Protein AF-0000000065965077 (afdb_homodimer)

Sequence (372 aa):
MKIFFITSNPGKVREVANFLGTFGIEIVQLKHEYPEIQAEKLEDVVDFGISWLKGKVPEPFMIEDSGLFIESLKGFPGVYSSYVYRTIGLEGILKLMEGAEDRRAYFKSVIGFYIDGKAYKFSGVTWGRISNEKRGTHGFGYDPIFIPEGSEKTFAEMTIEEKNALSHRGKALKAFFEWLKVNLKYMKIFFITSNPGKVREVANFLGTFGIEIVQLKHEYPEIQAEKLEDVVDFGISWLKGKVPEPFMIEDSGLFIESLKGFPGVYSSYVYRTIGLEGILKLMEGAEDRRAYFKSVIGFYIDGKAYKFSGVTWGRISNEKRGTHGFGYDPIFIPEGSEKTFAEMTIEEKNALSHRGKALKAFFEWLKVNLKY

Foldseek 3Di:
DEEEEADPDVLLVVLLCVQCVVVVYHYHYDHDDDDFDDDQAQVVRQVVVCVGCVPPDDPFYKYKFKAKAWVVVPGPPPSCLVVCCVPCNLVNVLVVCVPPPRFKMKMKMKMWTDHPHDIDIFMFMFIFGFANDFQAQAGDRNQRGTDTPPGPHGNRNDDSVVCLVGHGSVRRSVVVVVCCCVPVVD/DEEEEADPDVLLVVLLCVQCVVVVYHYHYDHDDDDFDDDQAQVVRQVVVCVGCVPPDDPFYKYKFKAKAWVVVVGPPPSCLVVCCVPCNLVNVLVVCVPPPRFKMKMKMKMWTDDPHDIDIFMFMFIFGFANDFDAQAGDRNQRGTDTPPGPHGNRNDDSVVCLVGHGSVRRSVVVVVCCCVPVVD

InterPro domains:
  IPR002637 RdgB/HAM1 [PF01725] (3-179)
  IPR002637 RdgB/HAM1 [PTHR11067] (2-181)
  IPR002637 RdgB/HAM1 [TIGR00042] (2-180)
  IPR002637 RdgB/HAM1 [cd00515] (3-179)
  IPR020922 dITP/XTP pyrophosphatase [MF_01405] (1-182)
  IPR029001 Inosine triphosphate pyrophosphatase-like [G3DSA:3.90.950.10] (1-186)
  IPR029001 Inosine triphosphate pyrophosphatase-like [SSF52972] (1-181)

Solvent-accessible surface area (backbone atoms only — not comparable to full-atom values): 19503 Å² total; per-residue (Å²): 93,70,35,32,35,49,52,87,51,66,66,58,51,51,55,49,36,60,59,42,41,76,74,60,35,45,69,42,77,37,83,66,90,72,76,40,48,63,58,90,44,52,64,58,30,38,53,48,37,50,65,68,41,63,91,74,57,73,77,36,30,33,40,71,40,58,27,44,30,24,58,77,34,68,32,46,55,21,66,42,29,68,60,42,46,75,37,46,27,69,65,38,52,47,56,66,44,59,90,53,82,63,42,46,27,33,35,37,20,34,35,30,39,38,46,95,92,42,79,48,77,28,60,15,69,25,55,28,30,54,49,94,57,81,39,59,82,38,80,56,91,65,21,27,33,32,25,41,67,96,52,92,48,25,45,4,62,36,52,70,70,62,34,38,75,58,31,13,56,31,42,12,49,49,52,43,50,55,49,40,34,72,73,64,72,96,95,71,36,33,34,49,52,88,51,66,67,58,50,51,56,51,35,58,58,42,40,76,72,59,34,44,68,42,78,36,83,65,91,73,74,39,46,62,57,90,44,50,62,59,28,38,54,48,38,49,66,66,40,62,91,74,58,72,77,37,27,32,39,71,40,57,28,43,29,24,58,79,33,68,33,46,55,22,66,43,29,68,62,44,47,75,38,46,26,68,66,39,53,44,55,65,45,58,91,53,83,63,41,45,25,32,34,37,21,35,37,31,38,38,46,96,94,42,78,47,77,28,60,15,68,24,54,27,30,55,47,93,57,79,40,60,81,37,80,57,90,65,21,27,33,33,25,41,67,96,53,92,50,26,45,4,63,34,51,72,69,61,34,38,75,57,31,12,57,30,43,12,48,50,53,43,48,56,48,40,34,71,74,65,71,94

Structure (mmCIF, N/CA/C/O backbone):
data_AF-0000000065965077-model_v1
#
loop_
_entity.id
_entity.type
_entity.pdbx_description
1 polymer 'dITP/XTP pyrophosphatase'
#
loop_
_atom_site.group_PDB
_atom_site.id
_atom_site.type_symbol
_atom_site.label_atom_id
_atom_site.label_alt_id
_atom_site.label_comp_id
_atom_site.label_asym_id
_atom_site.label_entity_id
_atom_site.label_seq_id
_atom_site.pdbx_PDB_ins_code
_atom_site.Cartn_x
_atom_site.Cartn_y
_atom_site.Cartn_z
_atom_site.occupancy
_atom_site.B_iso_or_equiv
_atom_site.auth_seq_id
_atom_site.auth_comp_id
_atom_site.auth_asym_id
_atom_site.auth_atom_id
_atom_site.pdbx_PDB_model_num
ATOM 1 N N . MET A 1 1 ? -16.047 23.969 19.5 1 89.12 1 MET A N 1
ATOM 2 C CA . MET A 1 1 ? -16.5 22.844 18.688 1 89.12 1 MET A CA 1
ATOM 3 C C . MET A 1 1 ? -15.617 21.625 18.906 1 89.12 1 MET A C 1
ATOM 5 O O . MET A 1 1 ? -14.406 21.766 19.094 1 89.12 1 MET A O 1
ATOM 9 N N . LYS A 1 2 ? -16.266 20.453 18.938 1 94.56 2 LYS A N 1
ATOM 10 C CA . LYS A 1 2 ? -15.547 19.188 19.109 1 94.56 2 LYS A CA 1
ATOM 11 C C . LYS A 1 2 ? -15.547 18.375 17.828 1 94.56 2 LYS A C 1
ATOM 13 O O . LYS A 1 2 ? -16.594 18.203 17.188 1 94.56 2 LYS A O 1
ATOM 18 N N . ILE A 1 3 ? -14.414 17.891 17.469 1 96.88 3 ILE A N 1
ATOM 19 C CA . ILE A 1 3 ? -14.289 17.078 16.266 1 96.88 3 ILE A CA 1
ATOM 20 C C . ILE A 1 3 ? -13.57 15.766 16.609 1 96.88 3 ILE A C 1
ATOM 22 O O . ILE A 1 3 ? -12.523 15.781 17.266 1 96.88 3 ILE A O 1
ATOM 26 N N . PHE A 1 4 ? -14.133 14.664 16.234 1 98 4 PHE A N 1
ATOM 27 C CA . PHE A 1 4 ? -13.492 13.367 16.422 1 98 4 PHE A CA 1
ATOM 28 C C . PHE A 1 4 ? -12.484 13.109 15.305 1 98 4 PHE A C 1
ATOM 30 O O . PHE A 1 4 ? -12.828 13.148 14.125 1 98 4 PHE A O 1
ATOM 37 N N . PHE A 1 5 ? -11.25 12.922 15.664 1 98.19 5 PHE A N 1
ATOM 38 C CA . PHE A 1 5 ? -10.188 12.617 14.711 1 98.19 5 PHE A CA 1
ATOM 39 C C . PHE A 1 5 ? -9.859 11.125 14.727 1 98.19 5 PHE A C 1
ATOM 41 O O . PHE A 1 5 ? -9.273 10.625 15.688 1 98.19 5 PHE A O 1
ATOM 48 N N . ILE A 1 6 ? -10.227 10.438 13.656 1 98.12 6 ILE A N 1
ATOM 49 C CA . ILE A 1 6 ? -10.031 8.992 13.562 1 98.12 6 ILE A CA 1
ATOM 50 C C . ILE A 1 6 ? -8.633 8.695 13.031 1 98.12 6 ILE A C 1
ATOM 52 O O . ILE A 1 6 ? -8.43 8.609 11.812 1 98.12 6 ILE A O 1
ATOM 56 N N . THR A 1 7 ? -7.703 8.531 13.938 1 96.06 7 THR A N 1
ATOM 57 C CA . THR A 1 7 ? -6.316 8.219 13.609 1 96.06 7 THR A CA 1
ATOM 58 C C . THR A 1 7 ? -5.633 7.5 14.766 1 96.06 7 THR A C 1
ATOM 60 O O . THR A 1 7 ? -6.012 7.684 15.93 1 96.06 7 THR A O 1
ATOM 63 N N . SER A 1 8 ? -4.699 6.656 14.445 1 93.25 8 SER A N 1
ATOM 64 C CA . SER A 1 8 ? -3.898 6.012 15.477 1 93.25 8 SER A CA 1
ATOM 65 C C . SER A 1 8 ? -2.521 6.66 15.594 1 93.25 8 SER A C 1
ATOM 67 O O . SER A 1 8 ? -1.702 6.242 16.422 1 93.25 8 SER A O 1
ATOM 69 N N . ASN A 1 9 ? -2.242 7.688 14.812 1 93.19 9 ASN A N 1
ATOM 70 C CA . ASN A 1 9 ? -0.935 8.336 14.773 1 93.19 9 ASN A CA 1
ATOM 71 C C . ASN A 1 9 ? -0.858 9.508 15.75 1 93.19 9 ASN A C 1
ATOM 73 O O . ASN A 1 9 ? -1.467 10.555 15.516 1 93.19 9 ASN A O 1
ATOM 77 N N . PRO A 1 10 ? -0.04 9.344 16.766 1 93.81 10 PRO A N 1
ATOM 78 C CA . PRO A 1 10 ? 0.008 10.406 17.766 1 93.81 10 PRO A CA 1
ATOM 79 C C . PRO A 1 10 ? 0.622 11.695 17.234 1 93.81 10 PRO A C 1
ATOM 81 O O . PRO A 1 10 ? 0.296 12.789 17.703 1 93.81 10 PRO A O 1
ATOM 84 N N . GLY A 1 11 ? 1.54 11.57 16.281 1 93.81 11 GLY A N 1
ATOM 85 C CA . GLY A 1 11 ? 2.121 12.75 15.664 1 93.81 11 GLY A CA 1
ATOM 86 C C . GLY A 1 11 ? 1.101 13.609 14.93 1 93.81 11 GLY A C 1
ATOM 87 O O . GLY A 1 11 ? 1.085 14.828 15.086 1 93.81 11 GLY A O 1
ATOM 88 N N . LYS A 1 12 ? 0.208 12.922 14.219 1 96 12 LYS A N 1
ATOM 89 C CA . LYS A 1 12 ? -0.861 13.641 13.531 1 96 12 LYS A CA 1
ATOM 90 C C . LYS A 1 12 ? -1.773 14.359 14.523 1 96 12 LYS A C 1
ATOM 92 O O . LYS A 1 12 ? -2.166 15.5 14.297 1 96 12 LYS A O 1
ATOM 97 N N . VAL A 1 13 ? -2.104 13.711 15.578 1 95.94 13 VAL A N 1
ATOM 98 C CA . VAL A 1 13 ? -2.99 14.281 16.594 1 95.94 13 VAL A CA 1
ATOM 99 C C . VAL A 1 13 ? -2.367 15.547 17.156 1 95.94 13 VAL A C 1
ATOM 101 O O . VAL A 1 13 ? -3.033 16.578 17.281 1 95.94 13 VAL A O 1
ATOM 104 N N . ARG A 1 14 ? -1.111 15.469 17.484 1 95.38 14 ARG A N 1
ATOM 105 C CA . ARG A 1 14 ? -0.404 16.594 18.078 1 95.38 14 ARG A CA 1
ATOM 106 C C . ARG A 1 14 ? -0.398 17.797 17.141 1 95.38 14 ARG A C 1
ATOM 108 O O . ARG A 1 14 ? -0.692 18.922 17.547 1 95.38 14 ARG A O 1
ATOM 115 N N . GLU A 1 15 ? -0.076 17.531 15.906 1 95.62 15 GLU A N 1
ATOM 116 C CA . GLU A 1 15 ? -0.023 18.609 14.93 1 95.62 15 GLU A CA 1
ATOM 117 C C . GLU A 1 15 ? -1.397 19.25 14.734 1 95.62 15 GLU A C 1
ATOM 119 O O . GLU A 1 15 ? -1.522 20.469 14.711 1 95.62 15 GLU A O 1
ATOM 124 N N . VAL A 1 16 ? -2.414 18.453 14.594 1 96.44 16 VAL A N 1
ATOM 125 C CA . VAL A 1 16 ? -3.768 18.922 14.32 1 96.44 16 VAL A CA 1
ATOM 126 C C . VAL A 1 16 ? -4.312 19.672 15.531 1 96.44 16 VAL A C 1
ATOM 128 O O . VAL A 1 16 ? -4.855 20.766 15.406 1 96.44 16 VAL A O 1
ATOM 131 N N . ALA A 1 17 ? -4.164 19.078 16.719 1 96 17 ALA A N 1
ATOM 132 C CA . ALA A 1 17 ? -4.633 19.703 17.953 1 96 17 ALA A CA 1
ATOM 133 C C . ALA A 1 17 ? -3.928 21.031 18.203 1 96 17 ALA A C 1
ATOM 135 O O . ALA A 1 17 ? -4.547 21.984 18.656 1 96 17 ALA A O 1
ATOM 136 N N . ASN A 1 18 ? -2.625 21.047 17.938 1 94.69 18 ASN A N 1
ATOM 137 C CA . ASN A 1 18 ? -1.861 22.281 18.109 1 94.69 18 ASN A CA 1
ATOM 138 C C . ASN A 1 18 ? -2.387 23.391 17.203 1 94.69 18 ASN A C 1
ATOM 140 O O . ASN A 1 18 ? -2.52 24.531 17.625 1 94.69 18 ASN A O 1
ATOM 144 N N . PHE A 1 19 ? -2.658 23.078 16.016 1 94.81 19 PHE A N 1
ATOM 145 C CA . PHE A 1 19 ? -3.107 24.078 15.047 1 94.81 19 PHE A CA 1
ATOM 146 C C . PHE A 1 19 ? -4.535 24.516 15.352 1 94.81 19 PHE A C 1
ATOM 148 O O . PHE A 1 19 ? -4.793 25.703 15.547 1 94.81 19 PHE A O 1
ATOM 155 N N . LEU A 1 20 ? -5.461 23.594 15.477 1 94.38 20 LEU A N 1
ATOM 156 C CA . LEU A 1 20 ? -6.875 23.938 15.602 1 94.38 20 LEU A CA 1
ATOM 157 C C . LEU A 1 20 ? -7.195 24.422 17.016 1 94.38 20 LEU A C 1
ATOM 159 O O . LEU A 1 20 ? -8.156 25.172 17.219 1 94.38 20 LEU A O 1
ATOM 163 N N . GLY A 1 21 ? -6.402 23.906 17.953 1 92.38 21 GLY A N 1
ATOM 164 C CA . GLY A 1 21 ? -6.574 24.375 19.328 1 92.38 21 GLY A CA 1
ATOM 165 C C . GLY A 1 21 ? -6.43 25.875 19.469 1 92.38 21 GLY A C 1
ATOM 166 O O . GLY A 1 21 ? -7.07 26.484 20.328 1 92.38 21 GLY A O 1
ATOM 167 N N . THR A 1 22 ? -5.625 26.438 18.641 1 90.31 22 THR A N 1
ATOM 168 C CA . THR A 1 22 ? -5.398 27.891 18.672 1 90.31 22 THR A CA 1
ATOM 169 C C . THR A 1 22 ? -6.672 28.641 18.297 1 90.31 22 THR A C 1
ATOM 171 O O . THR A 1 22 ? -6.805 29.828 18.594 1 90.31 22 THR A O 1
ATOM 174 N N . PHE A 1 23 ? -7.594 27.938 17.766 1 90.5 23 PHE A N 1
ATOM 175 C CA . PHE A 1 23 ? -8.828 28.594 17.328 1 90.5 23 PHE A CA 1
ATOM 176 C C . PHE A 1 23 ? -10.008 28.125 18.156 1 90.5 23 PHE A C 1
ATOM 178 O O . PHE A 1 23 ? -11.164 28.328 17.781 1 90.5 23 PHE A O 1
ATOM 185 N N . GLY A 1 24 ? -9.703 27.391 19.172 1 90.56 24 GLY A N 1
ATOM 186 C CA . GLY A 1 24 ? -10.734 26.984 20.125 1 90.56 24 GLY A CA 1
ATOM 187 C C . GLY A 1 24 ? -11.461 25.719 19.719 1 90.56 24 GLY A C 1
ATOM 188 O O . GLY A 1 24 ? -12.531 25.422 20.234 1 90.56 24 GLY A O 1
ATOM 189 N N . ILE A 1 25 ? -10.953 25 18.781 1 94.12 25 ILE A N 1
ATOM 190 C CA . ILE A 1 25 ? -11.555 23.75 18.344 1 94.12 25 ILE A CA 1
ATOM 191 C C . ILE A 1 25 ? -10.914 22.578 19.094 1 94.12 25 ILE A C 1
ATOM 193 O O . ILE A 1 25 ? -9.688 22.453 19.125 1 94.12 25 ILE A O 1
ATOM 197 N N . GLU A 1 26 ? -11.672 21.781 19.703 1 95.62 26 GLU A N 1
ATOM 198 C CA . GLU A 1 26 ? -11.195 20.609 20.453 1 95.62 26 GLU A CA 1
ATOM 199 C C . GLU A 1 26 ? -11.117 19.375 19.547 1 95.62 26 GLU A C 1
ATOM 201 O O . GLU A 1 26 ? -12.102 19 18.922 1 95.62 26 GLU A O 1
ATOM 206 N N . ILE A 1 27 ? -10.016 18.766 19.547 1 96.44 27 ILE A N 1
ATOM 207 C CA . ILE A 1 27 ? -9.805 17.547 18.766 1 96.44 27 ILE A CA 1
ATOM 208 C C . ILE A 1 27 ? -9.781 16.328 19.703 1 96.44 27 ILE A C 1
ATOM 210 O O . ILE A 1 27 ? -8.961 16.281 20.625 1 96.44 27 ILE A O 1
ATOM 214 N N . VAL A 1 28 ? -10.625 15.352 19.516 1 96.44 28 VAL A N 1
ATOM 215 C CA . VAL A 1 28 ? -10.688 14.125 20.297 1 96.44 28 VAL A CA 1
ATOM 216 C C . VAL A 1 28 ? -10.227 12.945 19.438 1 96.44 28 VAL A C 1
ATOM 218 O O . VAL A 1 28 ? -10.898 12.586 18.469 1 96.44 28 VAL A O 1
ATOM 221 N N . GLN A 1 29 ? -9.141 12.375 19.797 1 96.5 29 GLN A N 1
ATOM 222 C CA . GLN A 1 29 ? -8.664 11.203 19.078 1 96.5 29 GLN A CA 1
ATOM 223 C C . GLN A 1 29 ? -9.562 10 19.328 1 96.5 29 GLN A C 1
ATOM 225 O O . GLN A 1 29 ? -9.836 9.648 20.484 1 96.5 29 GLN A O 1
ATOM 230 N N . LEU A 1 30 ? -10.07 9.43 18.359 1 95.38 30 LEU A N 1
ATOM 231 C CA . LEU A 1 30 ? -10.844 8.195 18.438 1 95.38 30 LEU A CA 1
ATOM 232 C C . LEU A 1 30 ? -10.125 7.055 17.719 1 95.38 30 LEU A C 1
ATOM 234 O O . LEU A 1 30 ? -9.898 7.129 16.5 1 95.38 30 LEU A O 1
ATOM 238 N N . LYS A 1 31 ? -9.82 6.062 18.391 1 91.5 31 LYS A N 1
ATOM 239 C CA . LYS A 1 31 ? -9.188 4.883 17.812 1 91.5 31 LYS A CA 1
ATOM 240 C C . LYS A 1 31 ? -10.234 3.906 17.281 1 91.5 31 LYS A C 1
ATOM 242 O O . LYS A 1 31 ? -10.914 3.234 18.062 1 91.5 31 LYS A O 1
ATOM 247 N N . HIS A 1 32 ? -10.492 3.963 16.141 1 93.62 32 HIS A N 1
ATOM 248 C CA . HIS A 1 32 ? -11.414 3.098 15.414 1 93.62 32 HIS A CA 1
ATOM 249 C C . HIS A 1 32 ? -10.805 2.602 14.109 1 93.62 32 HIS A C 1
ATOM 251 O O . HIS A 1 32 ? -10.484 3.4 13.227 1 93.62 32 HIS A O 1
ATOM 257 N N . GLU A 1 33 ? -10.703 1.305 14.031 1 93.12 33 GLU A N 1
ATOM 258 C CA . GLU A 1 33 ? -10.086 0.742 12.836 1 93.12 33 GLU A CA 1
ATOM 259 C C . GLU A 1 33 ? -11.07 0.727 11.664 1 93.12 33 GLU A C 1
ATOM 261 O O . GLU A 1 33 ? -12.266 0.508 11.852 1 93.12 33 GLU A O 1
ATOM 266 N N . TYR A 1 34 ? -10.586 1.029 10.547 1 96.06 34 TYR A N 1
ATOM 267 C CA . TYR A 1 34 ? -11.328 0.922 9.297 1 96.06 34 TYR A CA 1
ATOM 268 C C . TYR A 1 34 ? -10.406 0.576 8.133 1 96.06 34 TYR A C 1
ATOM 270 O O . TYR A 1 34 ? -9.211 0.881 8.172 1 96.06 34 TYR A O 1
ATOM 278 N N . PRO A 1 35 ? -10.93 -0.144 7.133 1 96.56 35 PRO A N 1
ATOM 279 C CA . PRO A 1 35 ? -10.062 -0.509 6.012 1 96.56 35 PRO A CA 1
ATOM 280 C C . PRO A 1 35 ? -9.656 0.694 5.164 1 96.56 35 PRO A C 1
ATOM 282 O O . PRO A 1 35 ? -10.492 1.551 4.859 1 96.56 35 PRO A O 1
ATOM 285 N N . GLU A 1 36 ? -8.391 0.818 4.93 1 97.75 36 GLU A N 1
ATOM 286 C CA . GLU A 1 36 ? -7.895 1.716 3.889 1 97.75 36 GLU A CA 1
ATOM 287 C C . GLU A 1 36 ? -7.641 0.964 2.584 1 97.75 36 GLU A C 1
ATOM 289 O O . GLU A 1 36 ? -7.148 -0.165 2.598 1 97.75 36 GLU A O 1
ATOM 294 N N . ILE A 1 37 ? -7.977 1.543 1.478 1 98.31 37 ILE A N 1
ATOM 295 C CA . ILE A 1 37 ? -7.844 0.829 0.213 1 98.31 37 ILE A CA 1
ATOM 296 C C . ILE A 1 37 ? -6.473 1.118 -0.399 1 98.31 37 ILE A C 1
ATOM 298 O O . ILE A 1 37 ? -5.848 2.133 -0.084 1 98.31 37 ILE A O 1
ATOM 302 N N . GLN A 1 38 ? -5.984 0.195 -1.182 1 97.69 38 GLN A N 1
ATOM 303 C CA . GLN A 1 38 ? -4.875 0.483 -2.082 1 97.69 38 GLN A CA 1
ATOM 304 C C . GLN A 1 38 ? -5.305 1.421 -3.207 1 97.69 38 GLN A C 1
ATOM 306 O O . GLN A 1 38 ? -6.371 1.242 -3.797 1 97.69 38 GLN A O 1
ATOM 311 N N . ALA A 1 39 ? -4.559 2.445 -3.393 1 97.31 39 ALA A N 1
ATOM 312 C CA . ALA A 1 39 ? -4.926 3.463 -4.375 1 97.31 39 ALA A CA 1
ATOM 313 C C . ALA A 1 39 ? -3.697 4.223 -4.859 1 97.31 39 ALA A C 1
ATOM 315 O O . ALA A 1 39 ? -2.611 4.09 -4.293 1 97.31 39 ALA A O 1
ATOM 316 N N . GLU A 1 40 ? -3.891 4.934 -5.957 1 95.5 40 GLU A N 1
ATOM 317 C CA . GLU A 1 40 ? -2.83 5.793 -6.477 1 95.5 40 GLU A CA 1
ATOM 318 C C . GLU A 1 40 ? -2.9 7.188 -5.859 1 95.5 40 GLU A C 1
ATOM 320 O O . GLU A 1 40 ? -1.887 7.883 -5.77 1 95.5 40 GLU A O 1
ATOM 325 N N . LYS A 1 41 ? -4.125 7.527 -5.41 1 97.81 41 LYS A N 1
ATOM 326 C CA . LYS A 1 41 ? -4.359 8.867 -4.891 1 97.81 41 LYS A CA 1
ATOM 327 C C . LYS A 1 41 ? -4.836 8.82 -3.441 1 97.81 41 LYS A C 1
ATOM 329 O O . LYS A 1 41 ? -5.668 7.98 -3.084 1 97.81 41 LYS A O 1
ATOM 334 N N . LEU A 1 42 ? -4.312 9.75 -2.641 1 98.75 42 LEU A N 1
ATOM 335 C CA . LEU A 1 42 ? -4.719 9.875 -1.245 1 98.75 42 LEU A CA 1
ATOM 336 C C . LEU A 1 42 ? -6.211 10.18 -1.137 1 98.75 42 LEU A C 1
ATOM 338 O O . LEU A 1 42 ? -6.879 9.695 -0.218 1 98.75 42 LEU A O 1
ATOM 342 N N . GLU A 1 43 ? -6.707 10.961 -2.113 1 98.75 43 GLU A N 1
ATOM 343 C CA . GLU A 1 43 ? -8.117 11.344 -2.115 1 98.75 43 GLU A CA 1
ATOM 344 C C . GLU A 1 43 ? -9.023 10.117 -2.143 1 98.75 43 GLU A C 1
ATOM 346 O O . GLU A 1 43 ? -10.055 10.078 -1.47 1 98.75 43 GLU A O 1
ATOM 351 N N . ASP A 1 44 ? -8.641 9.109 -2.939 1 98.5 44 ASP A N 1
ATOM 352 C CA . ASP A 1 44 ? -9.438 7.895 -3.047 1 98.5 44 ASP A CA 1
ATOM 353 C C . ASP A 1 44 ? -9.492 7.148 -1.715 1 98.5 44 ASP A C 1
ATOM 355 O O . ASP A 1 44 ? -10.523 6.59 -1.348 1 98.5 44 ASP A O 1
ATOM 359 N N . VAL A 1 45 ? -8.383 7.129 -1 1 98.56 45 VAL A N 1
ATOM 360 C CA . VAL A 1 45 ? -8.305 6.473 0.302 1 98.56 45 VAL A CA 1
ATOM 361 C C . VAL A 1 45 ? -9.227 7.184 1.293 1 98.56 45 VAL A C 1
ATOM 363 O O . VAL A 1 45 ? -9.992 6.535 2.012 1 98.56 45 VAL A O 1
ATOM 366 N N . VAL A 1 46 ? -9.172 8.5 1.299 1 98.75 46 VAL A N 1
ATOM 367 C CA . VAL A 1 46 ? -9.969 9.305 2.217 1 98.75 46 VAL A CA 1
ATOM 368 C C . VAL A 1 46 ? -11.453 9.141 1.897 1 98.75 46 VAL A C 1
ATOM 370 O O . VAL A 1 46 ? -12.273 8.953 2.801 1 98.75 46 VAL A O 1
ATOM 373 N N . ASP A 1 47 ? -11.812 9.18 0.547 1 98.62 47 ASP A N 1
ATOM 374 C CA . ASP A 1 47 ? -13.203 9 0.137 1 98.62 47 ASP A CA 1
ATOM 375 C C . ASP A 1 47 ? -13.75 7.66 0.625 1 98.62 47 ASP A C 1
ATOM 377 O O . ASP A 1 47 ? -14.859 7.594 1.159 1 98.62 47 ASP A O 1
ATOM 381 N N . PHE A 1 48 ? -12.953 6.672 0.48 1 98.62 48 PHE A N 1
ATOM 382 C CA . PHE A 1 48 ? -13.375 5.344 0.914 1 98.62 48 PHE A CA 1
ATOM 383 C C . PHE A 1 48 ? -13.516 5.289 2.432 1 98.62 48 PHE A C 1
ATOM 385 O O . PHE A 1 48 ? -14.477 4.73 2.951 1 98.62 48 PHE A O 1
ATOM 392 N N . GLY A 1 49 ? -12.539 5.859 3.135 1 98.5 49 GLY A N 1
ATOM 393 C CA . GLY A 1 49 ? -12.594 5.891 4.586 1 98.5 49 GLY A CA 1
ATOM 394 C C . GLY A 1 49 ? -13.836 6.574 5.121 1 98.5 49 GLY A C 1
ATOM 395 O O . GLY A 1 49 ? -14.5 6.051 6.023 1 98.5 49 GLY A O 1
ATOM 396 N N . ILE A 1 50 ? -14.18 7.727 4.531 1 98.69 50 ILE A N 1
ATOM 397 C CA . ILE A 1 50 ? -15.375 8.445 4.953 1 98.69 50 ILE A CA 1
ATOM 398 C C . ILE A 1 50 ? -16.609 7.594 4.688 1 98.69 50 ILE A C 1
ATOM 400 O O . ILE A 1 50 ? -17.484 7.461 5.551 1 98.69 50 ILE A O 1
ATOM 404 N N . SER A 1 51 ? -16.672 6.996 3.516 1 98.31 51 SER A N 1
ATOM 405 C CA . SER A 1 51 ? -17.797 6.16 3.145 1 98.31 51 SER A CA 1
ATOM 406 C C . SER A 1 51 ? -17.953 4.977 4.094 1 98.31 51 SER A C 1
ATOM 408 O O . SER A 1 51 ? -19.062 4.551 4.395 1 98.31 51 SER A O 1
ATOM 410 N N . TRP A 1 52 ? -16.859 4.438 4.598 1 98 52 TRP A N 1
ATOM 411 C CA . TRP A 1 52 ? -16.859 3.285 5.492 1 98 52 TRP A CA 1
ATOM 412 C C . TRP A 1 52 ? -17.297 3.688 6.898 1 98 52 TRP A C 1
ATOM 414 O O . TRP A 1 52 ? -18.016 2.945 7.57 1 98 52 TRP A O 1
ATOM 424 N N . LEU A 1 53 ? -16.906 4.879 7.281 1 98.38 53 LEU A N 1
ATOM 425 C CA . LEU A 1 53 ? -17.016 5.281 8.68 1 98.38 53 LEU A CA 1
ATOM 426 C C . LEU A 1 53 ? -18.359 5.953 8.938 1 98.38 53 LEU A C 1
ATOM 428 O O . LEU A 1 53 ? -18.812 6.02 10.086 1 98.38 53 LEU A O 1
ATOM 432 N N . LYS A 1 54 ? -18.953 6.555 7.887 1 98.12 54 LYS A N 1
ATOM 433 C CA . LYS A 1 54 ? -20.203 7.266 8.078 1 98.12 54 LYS A CA 1
ATOM 434 C C . LYS A 1 54 ? -21.266 6.348 8.688 1 98.12 54 LYS A C 1
ATOM 436 O O . LYS A 1 54 ? -21.438 5.211 8.242 1 98.12 54 LYS A O 1
ATOM 441 N N . GLY A 1 55 ? -21.875 6.809 9.781 1 97.5 55 GLY A N 1
ATOM 442 C CA . GLY A 1 55 ? -22.906 6.039 10.461 1 97.5 55 GLY A CA 1
ATOM 443 C C . GLY A 1 55 ? -22.359 5.062 11.477 1 97.5 55 GLY A C 1
ATOM 444 O O . GLY A 1 55 ? -23.109 4.414 12.203 1 97.5 55 GLY A O 1
ATOM 445 N N . LYS A 1 56 ? -21 4.98 11.633 1 97.25 56 LYS A N 1
ATOM 446 C CA . LYS A 1 56 ? -20.375 4.004 12.523 1 97.25 56 LYS A CA 1
ATOM 447 C C . LYS A 1 56 ? -19.656 4.691 13.68 1 97.25 56 LYS A C 1
ATOM 449 O O . LYS A 1 56 ? -19.328 4.055 14.68 1 97.25 56 LYS A O 1
ATOM 454 N N . VAL A 1 57 ? -19.312 5.961 13.445 1 97.69 57 VAL A N 1
ATOM 455 C CA . VAL A 1 57 ? -18.641 6.738 14.477 1 97.69 57 VAL A CA 1
ATOM 456 C C . VAL A 1 57 ? -19.391 8.039 14.727 1 97.69 57 VAL A C 1
ATOM 458 O O . VAL A 1 57 ? -20.188 8.469 13.891 1 97.69 57 VAL A O 1
ATOM 461 N N . PRO A 1 58 ? -19.172 8.688 15.867 1 97.25 58 PRO A N 1
ATOM 462 C CA . PRO A 1 58 ? -19.859 9.945 16.141 1 97.25 58 PRO A CA 1
ATOM 463 C C . PRO A 1 58 ? -19.438 11.07 15.211 1 97.25 58 PRO A C 1
ATOM 465 O O . PRO A 1 58 ? -18.297 11.086 14.734 1 97.25 58 PRO A O 1
ATOM 468 N N . GLU A 1 59 ? -20.359 11.945 14.961 1 96.88 59 GLU A N 1
ATOM 469 C CA . GLU A 1 59 ? -20.094 13.141 14.164 1 96.88 59 GLU A CA 1
ATOM 470 C C . GLU A 1 59 ? -19.953 14.375 15.047 1 96.88 59 GLU A C 1
ATOM 472 O O . GLU A 1 59 ? -20.484 14.414 16.156 1 96.88 59 GLU A O 1
ATOM 477 N N . PRO A 1 60 ? -19.328 15.445 14.5 1 97.62 60 PRO A N 1
ATOM 478 C CA . PRO A 1 60 ? -18.531 15.438 13.281 1 97.62 60 PRO A CA 1
ATOM 479 C C . PRO A 1 60 ? -17.203 14.703 13.453 1 97.62 60 PRO A C 1
ATOM 481 O O . PRO A 1 60 ? -16.625 14.703 14.539 1 97.62 60 PRO A O 1
ATOM 484 N N . PHE A 1 61 ? -16.734 14.039 12.414 1 98.5 61 PHE A N 1
ATOM 485 C CA . PHE A 1 61 ? -15.43 13.383 12.492 1 98.5 61 PHE A CA 1
ATOM 486 C C . PHE A 1 61 ? -14.562 13.758 11.297 1 98.5 61 PHE A C 1
ATOM 488 O O . PHE A 1 61 ? -15.07 14.234 10.273 1 98.5 61 PHE A O 1
ATOM 495 N N . MET A 1 62 ? -13.297 13.609 11.461 1 98.56 62 MET A N 1
ATOM 496 C CA . MET A 1 62 ? -12.359 13.797 10.359 1 98.56 62 MET A CA 1
ATOM 497 C C . MET A 1 62 ? -11.352 12.648 10.289 1 98.56 62 MET A C 1
ATOM 499 O O . MET A 1 62 ? -11.086 11.992 11.297 1 98.56 62 MET A O 1
ATOM 503 N N . ILE A 1 63 ? -10.852 12.375 9.148 1 98.62 63 ILE A N 1
ATOM 504 C CA . ILE A 1 63 ? -9.719 11.492 8.891 1 98.62 63 ILE A CA 1
ATOM 505 C C . ILE A 1 63 ? -8.68 12.219 8.047 1 98.62 63 ILE A C 1
ATOM 507 O O . ILE A 1 63 ? -8.953 13.289 7.504 1 98.62 63 ILE A O 1
ATOM 511 N N . GLU A 1 64 ? -7.555 11.734 8.047 1 98.25 64 GL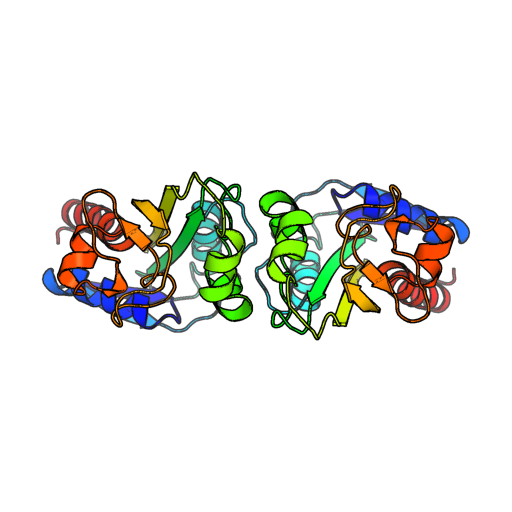U A N 1
ATOM 512 C CA . GLU A 1 64 ? -6.484 12.344 7.27 1 98.25 64 GLU A CA 1
ATOM 513 C C . GLU A 1 64 ? -5.504 11.297 6.746 1 98.25 64 GLU A C 1
ATOM 515 O O . GLU A 1 64 ? -5.09 10.406 7.488 1 98.25 64 GLU A O 1
ATOM 520 N N . ASP A 1 65 ? -5.281 11.344 5.496 1 97.88 65 ASP A N 1
ATOM 521 C CA . ASP A 1 65 ? -4.242 10.523 4.883 1 97.88 65 ASP A CA 1
ATOM 522 C C . ASP A 1 65 ? -3.152 11.398 4.262 1 97.88 65 ASP A C 1
ATOM 524 O O . ASP A 1 65 ? -3.436 12.484 3.75 1 97.88 65 ASP A O 1
ATOM 528 N N . SER A 1 66 ? -1.975 10.984 4.445 1 98.31 66 SER A N 1
ATOM 529 C CA . SER A 1 66 ? -0.84 11.734 3.92 1 98.31 66 SER A CA 1
ATOM 530 C C . SER A 1 66 ? 0.204 10.805 3.311 1 98.31 66 SER A C 1
ATOM 532 O O . SER A 1 66 ? 0.182 9.594 3.555 1 98.31 66 SER A O 1
ATOM 534 N N . GLY A 1 67 ? 1.031 11.391 2.447 1 98.5 67 GLY A N 1
ATOM 535 C CA . GLY A 1 67 ? 2.088 10.617 1.813 1 98.5 67 GLY A CA 1
ATOM 536 C C . GLY A 1 67 ? 3.264 11.461 1.368 1 98.5 67 GLY A C 1
ATOM 537 O O . GLY A 1 67 ? 3.137 12.68 1.223 1 98.5 67 GLY A O 1
ATOM 538 N N . LEU A 1 68 ? 4.41 10.844 1.284 1 98.88 68 LEU A N 1
ATOM 539 C CA . LEU A 1 68 ? 5.602 11.398 0.646 1 98.88 68 LEU A CA 1
ATOM 540 C C . LEU A 1 68 ? 5.727 10.906 -0.79 1 98.88 68 LEU A C 1
ATOM 542 O O . LEU A 1 68 ? 5.574 9.711 -1.053 1 98.88 68 LEU A O 1
ATOM 546 N N . PHE A 1 69 ? 5.941 11.773 -1.721 1 98.94 69 PHE A N 1
ATOM 547 C CA . PHE A 1 69 ? 6.059 11.453 -3.137 1 98.94 69 PHE A CA 1
ATOM 548 C C . PHE A 1 69 ? 7.379 11.969 -3.701 1 98.94 69 PHE A C 1
ATOM 550 O O . PHE A 1 69 ? 7.621 13.172 -3.719 1 98.94 69 PHE A O 1
ATOM 557 N N . ILE A 1 70 ? 8.219 11.086 -4.133 1 98.94 70 ILE A N 1
ATOM 558 C CA . ILE A 1 70 ? 9.531 11.438 -4.641 1 98.94 70 ILE A CA 1
ATOM 559 C C . ILE A 1 70 ? 9.555 11.305 -6.164 1 98.94 70 ILE A C 1
ATOM 561 O O . ILE A 1 70 ? 9.273 10.234 -6.699 1 98.94 70 ILE A O 1
ATOM 565 N N . GLU A 1 71 ? 9.891 12.328 -6.863 1 98.62 71 GLU A N 1
ATOM 566 C CA . GLU A 1 71 ? 9.773 12.391 -8.312 1 98.62 71 GLU A CA 1
ATOM 567 C C . GLU A 1 71 ? 10.648 11.336 -8.992 1 98.62 71 GLU A C 1
ATOM 569 O O . GLU A 1 71 ? 10.18 10.594 -9.852 1 98.62 71 GLU A O 1
ATOM 574 N N . SER A 1 72 ? 11.906 11.203 -8.625 1 98.44 72 SER A N 1
ATOM 575 C CA . SER A 1 72 ? 12.859 10.312 -9.289 1 98.44 72 SER A CA 1
ATOM 576 C C . SER A 1 72 ? 12.547 8.852 -9 1 98.44 72 SER A C 1
ATOM 578 O O . SER A 1 72 ? 13.117 7.953 -9.625 1 98.44 72 SER A O 1
ATOM 580 N N . LEU A 1 73 ? 11.656 8.625 -8.094 1 98.62 73 LEU A N 1
ATOM 581 C CA . LEU A 1 73 ? 11.219 7.27 -7.773 1 98.62 73 LEU A CA 1
ATOM 582 C C . LEU A 1 73 ? 9.789 7.031 -8.25 1 98.62 73 LEU A C 1
ATOM 584 O O . LEU A 1 73 ? 9.062 6.223 -7.676 1 98.62 73 LEU A O 1
ATOM 588 N N . LYS A 1 74 ? 9.32 7.855 -9.109 1 98.25 74 LYS A N 1
ATOM 589 C CA . LYS A 1 74 ? 8.023 7.738 -9.766 1 98.25 74 LYS A CA 1
ATOM 590 C C . LYS A 1 74 ? 6.887 7.844 -8.75 1 98.25 74 LYS A C 1
ATOM 592 O O . LYS A 1 74 ? 5.883 7.137 -8.867 1 98.25 74 LYS A O 1
ATOM 597 N N . GLY A 1 75 ? 7.086 8.609 -7.684 1 98.69 75 GLY A N 1
ATOM 598 C CA . GLY A 1 75 ? 6.043 8.867 -6.703 1 98.69 75 GLY A CA 1
ATOM 599 C C . GLY A 1 75 ? 6.164 8 -5.465 1 98.69 75 GLY A C 1
ATOM 600 O O . GLY A 1 75 ? 5.434 8.203 -4.488 1 98.69 75 GLY A O 1
ATOM 601 N N . PHE A 1 76 ? 7.062 7.023 -5.414 1 98.81 76 PHE A N 1
ATOM 602 C CA . PHE A 1 76 ? 7.32 6.199 -4.242 1 98.81 76 PHE A CA 1
ATOM 603 C C . PHE A 1 76 ? 7.879 7.039 -3.1 1 98.81 76 PHE A C 1
ATOM 605 O O . PHE A 1 76 ? 8.758 7.875 -3.309 1 98.81 76 PHE A O 1
ATOM 612 N N . PRO A 1 77 ? 7.285 6.785 -1.907 1 98.81 77 PRO A N 1
ATOM 613 C CA . PRO A 1 77 ? 6.441 5.703 -1.399 1 98.81 77 PRO A CA 1
ATOM 614 C C . PRO A 1 77 ? 4.953 5.984 -1.579 1 98.81 77 PRO A C 1
ATOM 616 O O . PRO A 1 77 ? 4.133 5.066 -1.493 1 98.81 77 PRO A O 1
ATOM 619 N N . GLY A 1 78 ? 4.543 7.281 -1.761 1 98.5 78 GLY A N 1
ATOM 620 C CA . GLY A 1 78 ? 3.186 7.652 -2.125 1 98.5 78 GLY A CA 1
ATOM 621 C C . GLY A 1 78 ? 2.166 7.316 -1.055 1 98.5 78 GLY A C 1
ATOM 622 O O . GLY A 1 78 ? 2.361 7.637 0.119 1 98.5 78 GLY A O 1
ATOM 623 N N . VAL A 1 79 ? 1.099 6.664 -1.413 1 98.38 79 VAL A N 1
ATOM 624 C CA . VAL A 1 79 ? -0.028 6.328 -0.548 1 98.38 79 VAL A CA 1
ATOM 625 C C . VAL A 1 79 ? 0.414 5.316 0.507 1 98.38 79 VAL A C 1
ATOM 627 O O . VAL A 1 79 ? -0.225 5.184 1.554 1 98.38 79 VAL A O 1
ATOM 630 N N . TYR A 1 80 ? 1.557 4.684 0.339 1 98.31 80 TYR A N 1
ATOM 631 C CA . TYR A 1 80 ? 2.01 3.619 1.225 1 98.31 80 TYR A CA 1
ATOM 632 C C . TYR A 1 80 ? 3.172 4.086 2.092 1 98.31 80 TYR A C 1
ATOM 634 O O . TYR A 1 80 ? 4.008 3.283 2.514 1 98.31 80 TYR A O 1
ATOM 642 N N . SER A 1 81 ? 3.225 5.344 2.322 1 98.5 81 SER A N 1
ATOM 643 C CA . SER A 1 81 ? 4.316 5.961 3.068 1 98.5 81 SER A CA 1
ATOM 644 C C . SER A 1 81 ? 4.449 5.348 4.457 1 98.5 81 SER A C 1
ATOM 646 O O . SER A 1 81 ? 5.562 5.121 4.938 1 98.5 81 SER A O 1
ATOM 648 N N . SER A 1 82 ? 3.33 5.039 5.105 1 97.19 82 SER A N 1
ATOM 649 C CA . SER A 1 82 ? 3.383 4.477 6.449 1 97.19 82 SER A CA 1
ATOM 650 C C . SER A 1 82 ? 4.004 3.082 6.441 1 97.19 82 SER A C 1
ATOM 652 O O . SER A 1 82 ? 4.891 2.787 7.246 1 97.19 82 SER A O 1
ATOM 654 N N . TYR A 1 83 ? 3.586 2.268 5.539 1 98.19 83 TYR A N 1
ATOM 655 C CA . TYR A 1 83 ? 4.125 0.918 5.418 1 98.19 83 TYR A CA 1
ATOM 656 C C . TYR A 1 83 ? 5.613 0.953 5.102 1 98.19 83 TYR A C 1
ATOM 658 O O . TYR A 1 83 ? 6.402 0.218 5.703 1 98.19 83 TYR A O 1
ATOM 666 N N . VAL A 1 84 ? 5.988 1.792 4.152 1 98.75 84 VAL A N 1
ATOM 667 C CA . VAL A 1 84 ? 7.375 1.899 3.709 1 98.75 84 VAL A CA 1
ATOM 668 C C . VAL A 1 84 ? 8.25 2.391 4.859 1 98.75 84 VAL A C 1
ATOM 670 O O . VAL A 1 84 ? 9.359 1.889 5.062 1 98.75 84 VAL A O 1
ATOM 673 N N . TYR A 1 85 ? 7.75 3.291 5.613 1 98.5 85 TYR A N 1
ATOM 674 C CA . TYR A 1 85 ? 8.492 3.801 6.762 1 98.5 85 TYR A CA 1
ATOM 675 C C . TYR A 1 85 ? 8.758 2.691 7.77 1 98.5 85 TYR A C 1
ATOM 677 O O . TYR A 1 85 ? 9.859 2.6 8.328 1 98.5 85 TYR A O 1
ATOM 685 N N . ARG A 1 86 ? 7.801 1.812 8.016 1 97.88 86 ARG A N 1
ATOM 686 C CA . ARG A 1 86 ? 7.91 0.785 9.047 1 97.88 86 ARG A CA 1
ATOM 687 C C . ARG A 1 86 ? 8.789 -0.371 8.578 1 97.88 86 ARG A C 1
ATOM 689 O O . ARG A 1 86 ? 9.203 -1.21 9.375 1 97.88 86 ARG A O 1
ATOM 696 N N . THR A 1 87 ? 9.055 -0.438 7.316 1 98.5 87 THR A N 1
ATOM 697 C CA . THR A 1 87 ? 9.852 -1.534 6.777 1 98.5 87 THR A CA 1
ATOM 698 C C . THR A 1 87 ? 11.25 -1.052 6.402 1 98.5 87 THR A C 1
ATOM 700 O O . THR A 1 87 ? 12.148 -1.019 7.25 1 98.5 87 THR A O 1
ATOM 703 N N . ILE A 1 88 ? 11.406 -0.304 5.266 1 98.62 88 ILE A N 1
ATOM 704 C CA . ILE A 1 88 ? 12.758 0.061 4.84 1 98.62 88 ILE A CA 1
ATOM 705 C C . ILE A 1 88 ? 13.148 1.397 5.465 1 98.62 88 ILE A C 1
ATOM 707 O O . ILE A 1 88 ? 14.336 1.746 5.504 1 98.62 88 ILE A O 1
ATOM 711 N N . GLY A 1 89 ? 12.195 2.229 5.941 1 98.38 89 GLY A N 1
ATOM 712 C CA . GLY A 1 89 ? 12.43 3.406 6.762 1 98.38 89 GLY A CA 1
ATOM 713 C C . GLY A 1 89 ? 13.219 4.488 6.043 1 98.38 89 GLY A C 1
ATOM 714 O O . GLY A 1 89 ? 13.227 4.535 4.812 1 98.38 89 GLY A O 1
ATOM 715 N N . LEU A 1 90 ? 13.727 5.371 6.844 1 98.75 90 LEU A N 1
ATOM 716 C CA . LEU A 1 90 ? 14.484 6.5 6.32 1 98.75 90 LEU A CA 1
ATOM 717 C C . LEU A 1 90 ? 15.75 6.023 5.613 1 98.75 90 LEU A C 1
ATOM 719 O O . LEU A 1 90 ? 16.109 6.543 4.555 1 98.75 90 LEU A O 1
ATOM 723 N N . GLU A 1 91 ? 16.359 5.055 6.195 1 98.31 91 GLU A N 1
ATOM 724 C CA . GLU A 1 91 ? 17.594 4.527 5.625 1 98.31 91 GLU A CA 1
ATOM 725 C C . GLU A 1 91 ? 17.359 3.932 4.238 1 98.31 91 GLU A C 1
ATOM 727 O O . GLU A 1 91 ? 18.172 4.105 3.332 1 98.31 91 GLU A O 1
ATOM 732 N N . GLY A 1 92 ? 16.266 3.201 4.102 1 98.75 92 GLY A N 1
ATOM 733 C CA . GLY A 1 92 ? 15.922 2.643 2.805 1 98.75 92 GLY A CA 1
ATOM 734 C C . GLY A 1 92 ? 15.664 3.701 1.749 1 98.75 92 GLY A C 1
ATOM 735 O O . GLY A 1 92 ? 16.125 3.568 0.609 1 98.75 92 GLY A O 1
ATOM 736 N N . ILE A 1 93 ? 14.953 4.758 2.121 1 98.88 93 ILE A N 1
ATOM 737 C CA . ILE A 1 93 ? 14.688 5.848 1.19 1 98.88 93 ILE A CA 1
ATOM 738 C C . ILE A 1 93 ? 16 6.512 0.782 1 98.88 93 ILE A C 1
ATOM 740 O O . ILE A 1 93 ? 16.234 6.773 -0.401 1 98.88 93 ILE A O 1
ATOM 744 N N . LEU A 1 94 ? 16.844 6.781 1.767 1 98.81 94 LEU A N 1
ATOM 745 C CA . LEU A 1 94 ? 18.125 7.426 1.477 1 98.81 94 LEU A CA 1
ATOM 746 C C . LEU A 1 94 ? 18.984 6.547 0.572 1 98.81 94 LEU A C 1
ATOM 748 O O . LEU A 1 94 ? 19.672 7.055 -0.316 1 98.81 94 LEU A O 1
ATOM 752 N N . LYS A 1 95 ? 18.953 5.277 0.798 1 98.62 95 LYS A N 1
ATOM 753 C CA . LYS A 1 95 ? 19.688 4.348 -0.057 1 98.62 95 LYS A CA 1
ATOM 754 C C . LYS A 1 95 ? 19.156 4.383 -1.488 1 98.62 95 LYS A C 1
ATOM 756 O O . LYS A 1 95 ? 19.938 4.453 -2.441 1 98.62 95 LYS A O 1
ATOM 761 N N . LEU A 1 96 ? 17.859 4.352 -1.662 1 98.75 96 LEU A N 1
ATOM 762 C CA . LEU A 1 96 ? 17.234 4.426 -2.982 1 98.75 96 LEU A CA 1
ATOM 763 C C . LEU A 1 96 ? 17.641 5.707 -3.703 1 98.75 96 LEU A C 1
ATOM 765 O O . LEU A 1 96 ? 17.766 5.719 -4.93 1 98.75 96 LEU A O 1
ATOM 769 N N . MET A 1 97 ? 17.906 6.719 -2.914 1 98.5 97 MET A N 1
ATOM 770 C CA . MET A 1 97 ? 18.172 8.039 -3.482 1 98.5 97 MET A CA 1
ATOM 771 C C . MET A 1 97 ? 19.672 8.227 -3.732 1 98.5 97 MET A C 1
ATOM 773 O O . MET A 1 97 ? 20.078 9.25 -4.27 1 98.5 97 MET A O 1
ATOM 777 N N . GLU A 1 98 ? 20.453 7.305 -3.264 1 97.56 98 GLU A N 1
ATOM 778 C CA . GLU A 1 98 ? 21.891 7.418 -3.498 1 97.56 98 GLU A CA 1
ATOM 779 C C . GLU A 1 98 ? 22.188 7.609 -4.984 1 97.56 98 GLU A C 1
ATOM 781 O O . GLU A 1 98 ? 21.703 6.848 -5.824 1 97.56 98 GLU A O 1
ATOM 786 N N . GLY A 1 99 ? 22.938 8.617 -5.293 1 95.81 99 GLY A N 1
ATOM 787 C CA . GLY A 1 99 ? 23.359 8.875 -6.66 1 95.81 99 GLY A CA 1
ATOM 788 C C . GLY A 1 99 ? 22.312 9.602 -7.484 1 95.81 99 GLY A C 1
ATOM 789 O O . GLY A 1 99 ? 22.562 9.977 -8.633 1 95.81 99 GLY A O 1
ATOM 790 N N . ALA A 1 100 ? 21.125 9.789 -6.926 1 96.19 100 ALA A N 1
ATOM 791 C CA . ALA A 1 100 ? 20.062 10.477 -7.656 1 96.19 100 ALA A CA 1
ATOM 792 C C . ALA A 1 100 ? 20.359 11.969 -7.762 1 96.19 100 ALA A C 1
ATOM 794 O O . ALA A 1 100 ? 20.641 12.625 -6.758 1 96.19 100 ALA A O 1
ATOM 795 N N . GLU A 1 101 ? 20.281 12.5 -8.883 1 96.25 101 GLU A N 1
ATOM 796 C CA . GLU A 1 101 ? 20.469 13.938 -9.102 1 96.25 101 GLU A CA 1
ATOM 797 C C . GLU A 1 101 ? 19.203 14.711 -8.75 1 96.25 101 GLU A C 1
ATOM 799 O O . GLU A 1 101 ? 19.266 15.766 -8.109 1 96.25 101 GLU A O 1
ATOM 804 N N . ASP A 1 102 ? 18.109 14.164 -9.227 1 98.25 102 ASP A N 1
ATOM 805 C CA . ASP A 1 102 ? 16.828 14.773 -8.922 1 98.25 102 ASP A CA 1
ATOM 806 C C . ASP A 1 102 ? 16.281 14.281 -7.578 1 98.25 102 ASP A C 1
ATOM 808 O O . ASP A 1 102 ? 15.812 13.148 -7.469 1 98.25 102 ASP A O 1
ATOM 812 N N . ARG A 1 103 ? 16.328 15.156 -6.637 1 98.62 103 ARG A N 1
ATOM 813 C CA . ARG A 1 103 ? 15.891 14.773 -5.297 1 98.62 103 ARG A CA 1
ATOM 814 C C . ARG A 1 103 ? 14.594 15.477 -4.918 1 98.62 103 ARG A C 1
ATOM 816 O O . ARG A 1 103 ? 14.258 15.578 -3.738 1 98.62 103 ARG A O 1
ATOM 823 N N . ARG A 1 104 ? 13.852 16.016 -5.898 1 98.75 104 ARG A N 1
ATOM 824 C CA . ARG A 1 104 ? 12.578 16.703 -5.703 1 98.75 104 ARG A CA 1
ATOM 825 C C . ARG A 1 104 ? 11.516 15.75 -5.172 1 98.75 104 ARG A C 1
ATOM 827 O O . ARG A 1 104 ? 11.391 14.617 -5.641 1 98.75 104 ARG A O 1
ATOM 834 N N . ALA A 1 105 ? 10.789 16.203 -4.238 1 98.88 105 ALA A N 1
ATOM 835 C CA . ALA A 1 105 ? 9.727 15.445 -3.592 1 98.88 105 ALA A CA 1
ATOM 836 C C . ALA A 1 105 ? 8.656 16.375 -3.016 1 98.88 105 ALA A C 1
ATOM 838 O O . ALA A 1 105 ? 8.859 17.594 -2.939 1 98.88 105 ALA A O 1
ATOM 839 N N . TYR A 1 106 ? 7.559 15.852 -2.658 1 98.94 106 TYR A N 1
ATOM 840 C CA . TYR A 1 106 ? 6.559 16.625 -1.938 1 98.94 106 TYR A CA 1
ATOM 841 C C . TYR A 1 106 ? 5.793 15.766 -0.952 1 98.94 106 TYR A C 1
ATOM 843 O O . TYR A 1 106 ? 5.652 14.555 -1.158 1 98.94 106 TYR A O 1
ATOM 851 N N . PHE A 1 107 ? 5.371 16.438 0.057 1 98.88 107 PHE A N 1
ATOM 852 C CA . PHE A 1 107 ? 4.363 15.875 0.949 1 98.88 107 PHE A CA 1
ATOM 853 C C . PHE A 1 107 ? 2.969 16.344 0.553 1 98.88 107 PHE A C 1
ATOM 855 O O . PHE A 1 107 ? 2.789 17.484 0.115 1 98.88 107 PHE A O 1
ATOM 862 N N . LYS A 1 108 ? 2.047 15.461 0.742 1 98.88 108 LYS A N 1
ATOM 863 C CA . LYS A 1 108 ? 0.642 15.82 0.554 1 98.88 108 LYS A CA 1
ATOM 864 C C . LYS A 1 108 ? -0.218 15.281 1.694 1 98.88 108 LYS A C 1
ATOM 866 O O . LYS A 1 108 ? 0.006 14.164 2.176 1 98.88 108 LYS A O 1
ATOM 871 N N . SER A 1 109 ? -1.071 16.062 2.152 1 98.75 109 SER A N 1
ATOM 872 C CA . SER A 1 109 ? -2.076 15.672 3.139 1 98.75 109 SER A CA 1
ATOM 873 C C . SER A 1 109 ? -3.486 15.906 2.609 1 98.75 109 SER A C 1
ATOM 875 O O . SER A 1 109 ? -3.752 16.906 1.946 1 98.75 109 SER A O 1
ATOM 877 N N . VAL A 1 110 ? -4.355 14.984 2.805 1 98.88 110 VAL A N 1
ATOM 878 C CA . VAL A 1 110 ? -5.773 15.109 2.479 1 98.88 110 VAL A CA 1
ATOM 879 C C . VAL A 1 110 ? -6.613 14.875 3.73 1 98.88 110 VAL A C 1
ATOM 881 O O . VAL A 1 110 ? -6.574 13.789 4.32 1 98.88 110 VAL A O 1
ATOM 884 N N . ILE A 1 111 ? -7.367 15.852 4.125 1 98.81 111 ILE A N 1
ATOM 885 C CA . ILE A 1 111 ? -8.289 15.766 5.254 1 98.81 111 ILE A CA 1
ATOM 886 C C . ILE A 1 111 ? -9.703 15.484 4.746 1 98.81 111 ILE A C 1
ATOM 888 O O . ILE A 1 111 ? -10.195 16.172 3.846 1 98.81 111 ILE A O 1
ATOM 892 N N . GLY A 1 112 ? -10.297 14.461 5.188 1 98.88 112 GLY A N 1
ATOM 893 C CA . GLY A 1 112 ? -11.727 14.242 5.035 1 98.88 112 GLY A CA 1
ATOM 894 C C . GLY A 1 112 ? -12.523 14.633 6.266 1 98.88 112 GLY A C 1
ATOM 895 O O . GLY A 1 112 ? -12.148 14.273 7.391 1 98.88 112 GLY A O 1
ATOM 896 N N . PHE A 1 113 ? -13.539 15.422 6.047 1 98.69 113 PHE A N 1
ATOM 897 C CA . PHE A 1 113 ? -14.406 15.898 7.117 1 98.69 113 PHE A CA 1
ATOM 898 C C . PHE A 1 113 ? -15.859 15.547 6.836 1 98.69 113 PHE A C 1
ATOM 900 O O . PHE A 1 113 ? -16.344 15.734 5.719 1 98.69 113 PHE A O 1
ATOM 907 N N . TYR A 1 114 ? -16.5 14.906 7.773 1 98.75 114 TYR A N 1
ATOM 908 C CA . TYR A 1 114 ? -17.891 14.484 7.637 1 98.75 114 TYR A CA 1
ATOM 909 C C . TYR A 1 114 ? -18.75 15.094 8.727 1 98.75 114 TYR A C 1
ATOM 911 O O . TYR A 1 114 ? -18.484 14.922 9.922 1 98.75 114 TYR A O 1
ATOM 919 N N . ILE A 1 115 ? -19.797 15.773 8.312 1 97.75 115 ILE A N 1
ATOM 920 C CA . ILE A 1 115 ? -20.703 16.422 9.242 1 97.75 115 ILE A CA 1
ATOM 921 C C . ILE A 1 115 ? -22.109 16.5 8.633 1 97.75 115 ILE A C 1
ATOM 923 O O . ILE A 1 115 ? -22.266 16.859 7.457 1 97.75 115 ILE A O 1
ATOM 927 N N . ASP A 1 116 ? -23.109 16.172 9.406 1 96.44 116 ASP A N 1
ATOM 928 C CA . ASP A 1 116 ? -24.516 16.328 9.039 1 96.44 116 ASP A CA 1
ATOM 929 C C . ASP A 1 116 ? -24.812 15.656 7.699 1 96.44 116 ASP A C 1
ATOM 931 O O . ASP A 1 116 ? -25.406 16.266 6.812 1 96.44 116 ASP A O 1
ATOM 935 N N . GLY A 1 117 ? -24.219 14.516 7.492 1 96.69 117 GLY A N 1
ATOM 936 C CA . GLY A 1 117 ? -24.547 13.703 6.328 1 96.69 117 GLY A CA 1
ATOM 937 C C . GLY A 1 117 ? -23.766 14.117 5.086 1 96.69 117 GLY A C 1
ATOM 938 O O . GLY A 1 117 ? -24.016 13.594 3.998 1 96.69 117 GLY A O 1
ATOM 939 N N . LYS A 1 118 ? -22.844 15.078 5.191 1 98 118 LYS A N 1
ATOM 940 C CA . LYS A 1 118 ? -22.094 15.562 4.043 1 98 118 LYS A CA 1
ATOM 941 C C . LYS A 1 118 ? -20.594 15.398 4.27 1 98 118 LYS A C 1
ATOM 943 O O . LYS A 1 118 ? -20.094 15.609 5.383 1 98 118 LYS A O 1
ATOM 948 N N . ALA A 1 119 ? -19.906 15.102 3.191 1 98.62 119 ALA A N 1
ATOM 949 C CA . ALA A 1 119 ? -18.469 14.93 3.227 1 98.62 119 ALA A CA 1
ATOM 950 C C . ALA A 1 119 ? -17.766 16.094 2.535 1 98.62 119 ALA A C 1
ATOM 952 O O . ALA A 1 119 ? -18.219 16.578 1.496 1 98.62 119 ALA A O 1
ATOM 953 N N . TYR A 1 120 ? -16.672 16.578 3.102 1 98.62 120 TYR A N 1
ATOM 954 C CA . TYR A 1 120 ? -15.805 17.609 2.547 1 98.62 120 TYR A CA 1
ATOM 955 C C . TYR A 1 120 ? -14.344 17.156 2.541 1 98.62 120 TYR A C 1
ATOM 957 O O . TYR A 1 120 ? -13.953 16.297 3.338 1 98.62 120 TYR A O 1
ATOM 965 N N . LYS A 1 121 ? -13.602 17.656 1.604 1 98.75 121 LYS A N 1
ATOM 966 C CA . LYS A 1 121 ? -12.188 17.312 1.511 1 98.75 121 LYS A CA 1
ATOM 967 C C . LYS A 1 121 ? -11.32 18.578 1.402 1 98.75 121 LYS A C 1
ATOM 969 O O . LYS A 1 121 ? -11.68 19.516 0.7 1 98.75 121 LYS A O 1
ATOM 974 N N . PHE A 1 122 ? -10.195 18.578 2.08 1 98.88 122 PHE A N 1
ATOM 975 C CA . PHE A 1 122 ? -9.203 19.656 2.061 1 98.88 122 PHE A CA 1
ATOM 976 C C . PHE A 1 122 ? -7.801 19.078 1.886 1 98.88 122 PHE A C 1
ATOM 978 O O . PHE A 1 122 ? -7.441 18.094 2.527 1 98.88 122 PHE A O 1
ATOM 985 N N . SER A 1 123 ? -7.004 19.672 1.002 1 98.75 123 SER A N 1
ATOM 986 C CA . SER A 1 123 ? -5.676 19.125 0.733 1 98.75 123 SER A CA 1
ATOM 987 C C . SER A 1 123 ? -4.598 20.188 0.896 1 98.75 123 SER A C 1
ATOM 989 O O . SER A 1 123 ? -4.887 21.391 0.835 1 98.75 123 SER A O 1
ATOM 991 N N . GLY A 1 124 ? -3.471 19.828 1.191 1 98.81 124 GLY A N 1
ATOM 992 C CA . GLY A 1 124 ? -2.26 20.625 1.234 1 98.81 124 GLY A CA 1
ATOM 993 C C . GLY A 1 124 ? -1.046 19.906 0.68 1 98.81 124 GLY A C 1
ATOM 994 O O . GLY A 1 124 ? -0.889 18.703 0.88 1 98.81 124 GLY A O 1
ATOM 995 N N . VAL A 1 125 ? -0.237 20.641 -0.033 1 98.88 125 VAL A N 1
ATOM 996 C CA . VAL A 1 125 ? 0.978 20.094 -0.63 1 98.88 125 VAL A CA 1
ATOM 997 C C . VAL A 1 125 ? 2.174 20.969 -0.26 1 98.88 125 VAL A C 1
ATOM 999 O O . VAL A 1 125 ? 2.074 22.188 -0.255 1 98.88 125 VAL A O 1
ATOM 1002 N N . THR A 1 126 ? 3.207 20.375 0.089 1 98.88 126 THR A N 1
ATOM 1003 C CA . THR A 1 126 ? 4.469 21.078 0.287 1 98.88 126 THR A CA 1
ATOM 1004 C C . THR A 1 126 ? 5.578 20.453 -0.547 1 98.88 126 THR A C 1
ATOM 1006 O O . THR A 1 126 ? 5.973 19.312 -0.299 1 98.88 126 THR A O 1
ATOM 1009 N N . TRP A 1 127 ? 6.059 21.188 -1.488 1 98.81 127 TRP A N 1
ATOM 1010 C CA . TRP A 1 127 ? 7.18 20.766 -2.311 1 98.81 127 TRP A CA 1
ATOM 1011 C C . TRP A 1 127 ? 8.5 20.938 -1.57 1 98.81 127 TRP A C 1
ATOM 1013 O O . TRP A 1 127 ? 8.625 21.812 -0.709 1 98.81 127 TRP A O 1
ATOM 1023 N N . GLY A 1 128 ? 9.453 20.141 -1.812 1 98.81 128 GLY A N 1
ATOM 1024 C CA . GLY A 1 128 ? 10.797 20.203 -1.255 1 98.81 128 GLY A CA 1
ATOM 1025 C C . GLY A 1 128 ? 11.75 19.203 -1.887 1 98.81 128 GLY A C 1
ATOM 1026 O O . GLY A 1 128 ? 11.688 18.953 -3.092 1 98.81 128 GLY A O 1
ATOM 1027 N N . ARG A 1 129 ? 12.719 18.766 -1.132 1 98.81 129 ARG A N 1
ATOM 1028 C CA . ARG A 1 129 ? 13.695 17.797 -1.604 1 98.81 129 ARG A CA 1
ATOM 1029 C C . ARG A 1 129 ? 14.109 16.844 -0.484 1 98.81 129 ARG A C 1
ATOM 1031 O O . ARG A 1 129 ? 14 17.172 0.696 1 98.81 129 ARG A O 1
ATOM 1038 N N . ILE A 1 130 ? 14.523 15.656 -0.86 1 98.88 130 ILE A N 1
ATOM 1039 C CA . ILE A 1 130 ? 15.047 14.688 0.093 1 98.88 130 ILE A CA 1
ATOM 1040 C C . ILE A 1 130 ? 16.5 15.016 0.421 1 98.88 130 ILE A C 1
ATOM 1042 O O . ILE A 1 130 ? 17.328 15.172 -0.481 1 98.88 130 ILE A O 1
ATOM 1046 N N . SER A 1 131 ? 16.812 15.156 1.682 1 98.69 131 SER A N 1
ATOM 1047 C CA . SER A 1 131 ? 18.172 15.438 2.113 1 98.69 131 SER A CA 1
ATOM 1048 C C . SER A 1 131 ? 19.078 14.234 1.875 1 98.69 131 SER A C 1
ATOM 1050 O O . SER A 1 131 ? 18.609 13.133 1.59 1 98.69 131 SER A O 1
ATOM 1052 N N . ASN A 1 132 ? 20.406 14.438 1.967 1 98.19 132 ASN A N 1
ATOM 1053 C CA . ASN A 1 132 ? 21.359 13.359 1.76 1 98.19 132 ASN A CA 1
ATOM 1054 C C . ASN A 1 132 ? 21.547 12.523 3.021 1 98.19 132 ASN A C 1
ATOM 1056 O O . ASN A 1 132 ? 22.047 11.406 2.959 1 98.19 132 ASN A O 1
ATOM 1060 N N . GLU A 1 133 ? 21.172 13.148 4.129 1 98.31 133 GLU A N 1
ATOM 1061 C CA . GLU A 1 133 ? 21.297 12.484 5.422 1 98.31 133 GLU A CA 1
ATOM 1062 C C . GLU A 1 133 ? 20.188 12.906 6.371 1 98.31 133 GLU A C 1
ATOM 1064 O O . GLU A 1 133 ? 19.5 13.898 6.125 1 98.31 133 GLU A O 1
ATOM 1069 N N . LYS A 1 134 ? 19.984 12.18 7.457 1 98.44 134 LYS A N 1
ATOM 1070 C CA . LYS A 1 134 ? 18.984 12.516 8.484 1 98.44 134 LYS A CA 1
ATOM 1071 C C . LYS A 1 134 ? 19.453 13.703 9.328 1 98.44 134 LYS A C 1
ATOM 1073 O O . LYS A 1 134 ? 20.609 13.734 9.781 1 98.44 134 LYS A O 1
ATOM 1078 N N . ARG A 1 135 ? 18.609 14.625 9.484 1 98.69 135 ARG A N 1
ATOM 1079 C CA . ARG A 1 135 ? 18.891 15.773 10.336 1 98.69 135 ARG A CA 1
ATOM 1080 C C . ARG A 1 135 ? 17.688 16.125 11.211 1 98.69 135 ARG A C 1
ATOM 1082 O O . ARG A 1 135 ? 16.547 16.125 10.734 1 98.69 135 ARG A O 1
ATOM 1089 N N . GLY A 1 136 ? 17.922 16.438 12.492 1 98.25 136 GLY A N 1
ATOM 1090 C CA . GLY A 1 136 ? 16.875 16.875 13.398 1 98.25 136 GLY A CA 1
ATOM 1091 C C . GLY A 1 136 ? 16.266 15.734 14.195 1 98.25 136 GLY A C 1
ATOM 1092 O O . GLY A 1 136 ? 16.391 14.57 13.82 1 98.25 136 GLY A O 1
ATOM 1093 N N . THR A 1 137 ? 15.586 16.047 15.25 1 96.19 137 THR A N 1
ATOM 1094 C CA . THR A 1 137 ? 15.055 15.031 16.156 1 96.19 137 THR A CA 1
ATOM 1095 C C . THR A 1 137 ? 13.586 15.305 16.469 1 96.19 137 THR A C 1
ATOM 1097 O O . THR A 1 137 ? 12.93 14.516 17.156 1 96.19 137 THR A O 1
ATOM 1100 N N . HIS A 1 138 ? 13.07 16.359 15.922 1 94.81 138 HIS A N 1
ATOM 1101 C CA . HIS A 1 138 ? 11.664 16.672 16.125 1 94.81 138 HIS A CA 1
ATOM 1102 C C . HIS A 1 138 ? 10.781 15.984 15.094 1 94.81 138 HIS A C 1
ATOM 1104 O O . HIS A 1 138 ? 11.281 15.32 14.188 1 94.81 138 HIS A O 1
ATOM 1110 N N . GLY A 1 139 ? 9.539 16.031 15.367 1 94.94 139 GLY A N 1
ATOM 1111 C CA . GLY A 1 139 ? 8.586 15.531 14.391 1 94.94 139 GLY A CA 1
ATOM 1112 C C . GLY A 1 139 ? 8.523 14.016 14.352 1 94.94 139 GLY A C 1
ATOM 1113 O O . GLY A 1 139 ? 8.703 13.352 15.375 1 94.94 139 GLY A O 1
ATOM 1114 N N . PHE A 1 140 ? 8.164 13.5 13.188 1 96.12 140 PHE A N 1
ATOM 1115 C CA . PHE A 1 140 ? 7.98 12.062 13.023 1 96.12 140 PHE A CA 1
ATOM 1116 C C . PHE A 1 140 ? 8.102 11.672 11.555 1 96.12 140 PHE A C 1
ATOM 1118 O O . PHE A 1 140 ? 8.211 12.539 10.68 1 96.12 140 PHE A O 1
ATOM 1125 N N . GLY A 1 141 ? 8.07 10.375 11.32 1 97.56 141 GLY A N 1
ATOM 1126 C CA . GLY A 1 141 ? 8.07 9.852 9.961 1 97.56 141 GLY A CA 1
ATOM 1127 C C . GLY A 1 141 ? 9.289 10.266 9.164 1 97.56 141 GLY A C 1
ATOM 1128 O O . GLY A 1 141 ? 10.422 10.094 9.617 1 97.56 141 GLY A O 1
ATOM 1129 N N . TYR A 1 142 ? 9.031 10.945 8.094 1 98.75 142 TYR A N 1
ATOM 1130 C CA . TYR A 1 142 ? 10.086 11.258 7.141 1 98.75 142 TYR A CA 1
ATOM 1131 C C . TYR A 1 142 ? 10.656 12.648 7.395 1 98.75 142 TYR A C 1
ATOM 1133 O O . TYR A 1 142 ? 11.461 13.148 6.609 1 98.75 142 TYR A O 1
ATOM 1141 N N . ASP A 1 143 ? 10.219 13.227 8.438 1 98.69 143 ASP A N 1
ATOM 1142 C CA . ASP A 1 143 ? 10.57 14.602 8.758 1 98.69 143 ASP A CA 1
ATOM 1143 C C . ASP A 1 143 ? 12.086 14.797 8.742 1 98.69 143 ASP A C 1
ATOM 1145 O O . ASP A 1 143 ? 12.578 15.836 8.281 1 98.69 143 ASP A O 1
ATOM 1149 N N . PRO A 1 144 ? 12.844 13.875 9.172 1 98.88 144 PRO A N 1
ATOM 1150 C CA . PRO A 1 144 ? 14.289 14.086 9.281 1 98.88 144 PRO A CA 1
ATOM 1151 C C . PRO A 1 144 ? 14.984 14.133 7.926 1 98.88 144 PRO A C 1
ATOM 1153 O O . PRO A 1 144 ? 16.156 14.5 7.844 1 98.88 144 PRO A O 1
ATOM 1156 N N . ILE A 1 145 ? 14.289 13.797 6.789 1 98.88 145 ILE A N 1
ATOM 1157 C CA . ILE A 1 145 ? 15 13.742 5.516 1 98.88 145 ILE A CA 1
ATOM 1158 C C . ILE A 1 145 ? 14.32 14.656 4.504 1 98.88 145 ILE A C 1
ATOM 1160 O O . ILE A 1 145 ? 14.609 14.594 3.307 1 98.88 145 ILE A O 1
ATOM 1164 N N . PHE A 1 146 ? 13.375 15.438 4.891 1 98.94 146 PHE A N 1
ATOM 1165 C CA . PHE A 1 146 ? 12.648 16.297 3.957 1 98.94 146 PHE A CA 1
ATOM 1166 C C . PHE A 1 146 ? 12.953 17.766 4.227 1 98.94 146 PHE A C 1
ATOM 1168 O O . PHE A 1 146 ? 12.734 18.25 5.332 1 98.94 146 PHE A O 1
ATOM 1175 N N . ILE A 1 147 ? 13.391 18.453 3.242 1 98.81 147 ILE A N 1
ATOM 1176 C CA . ILE A 1 147 ? 13.656 19.875 3.293 1 98.81 147 ILE A CA 1
ATOM 1177 C C . ILE A 1 147 ? 12.641 20.625 2.422 1 98.81 147 ILE A C 1
ATOM 1179 O O . ILE A 1 147 ? 12.703 20.562 1.193 1 98.81 147 ILE A O 1
ATOM 1183 N N . PRO A 1 148 ? 11.719 21.344 3.045 1 98.69 148 PRO A N 1
ATOM 1184 C CA . PRO A 1 148 ? 10.734 22.078 2.24 1 98.69 148 PRO A CA 1
ATOM 1185 C C . PRO A 1 148 ? 11.359 23.203 1.432 1 98.69 148 PRO A C 1
ATOM 1187 O O . PRO A 1 148 ? 12.383 23.766 1.838 1 98.69 148 PRO A O 1
ATOM 1190 N N . GLU A 1 149 ? 10.758 23.516 0.292 1 97.88 149 GLU A N 1
ATOM 1191 C CA . GLU A 1 149 ? 11.211 24.625 -0.53 1 97.88 149 GLU A CA 1
ATOM 1192 C C . GLU A 1 149 ? 11.273 25.922 0.279 1 97.88 149 GLU A C 1
ATOM 1194 O O . GLU A 1 149 ? 10.383 26.188 1.085 1 97.88 149 GLU A O 1
ATOM 1199 N N . GLY A 1 150 ? 12.336 26.641 0.07 1 95.69 150 GLY A N 1
ATOM 1200 C CA . GLY A 1 150 ? 12.492 27.906 0.77 1 95.69 150 GLY A CA 1
ATOM 1201 C C . GLY A 1 150 ? 13.203 27.766 2.105 1 95.69 150 GLY A C 1
ATOM 1202 O O . GLY A 1 150 ? 13.391 28.75 2.822 1 95.69 150 GLY A O 1
ATOM 1203 N N . SER A 1 151 ? 13.594 26.562 2.449 1 96.94 151 SER A N 1
ATOM 1204 C CA . SER A 1 151 ? 14.281 26.328 3.715 1 96.94 151 SER A CA 1
ATOM 1205 C C . SER A 1 151 ? 15.547 25.5 3.508 1 96.94 151 SER A C 1
ATOM 1207 O O . SER A 1 151 ? 15.734 24.891 2.449 1 96.94 151 SER A O 1
ATOM 1209 N N . GLU A 1 152 ? 16.453 25.578 4.492 1 97.38 152 GLU A N 1
ATOM 1210 C CA . GLU A 1 152 ? 17.609 24.703 4.527 1 97.38 152 GLU A CA 1
ATOM 1211 C C . GLU A 1 152 ? 17.469 23.656 5.625 1 97.38 152 GLU A C 1
ATOM 1213 O O . GLU A 1 152 ? 18.281 22.734 5.719 1 97.38 152 GLU A O 1
ATOM 1218 N N . LYS A 1 153 ? 16.375 23.75 6.371 1 98.25 153 LYS A N 1
ATOM 1219 C CA . LYS A 1 153 ? 16.125 22.844 7.484 1 98.25 153 LYS A CA 1
ATOM 1220 C C . LYS A 1 153 ? 15.18 21.719 7.066 1 98.25 153 LYS A C 1
ATOM 1222 O O . LYS A 1 153 ? 14.258 21.938 6.281 1 98.25 153 LYS A O 1
ATOM 1227 N N . THR A 1 154 ? 15.469 20.562 7.625 1 98.75 154 THR A N 1
ATOM 1228 C CA . THR A 1 154 ? 14.469 19.5 7.512 1 98.75 154 THR A CA 1
ATOM 1229 C C . THR A 1 154 ? 13.266 19.797 8.414 1 98.75 154 THR A C 1
ATOM 1231 O O . THR A 1 154 ? 13.359 20.609 9.328 1 98.75 154 THR A O 1
ATOM 1234 N N . PHE A 1 155 ? 12.148 19.125 8.172 1 98.62 155 PHE A N 1
ATOM 1235 C CA . PHE A 1 155 ? 10.992 19.25 9.047 1 98.62 155 PHE A CA 1
ATOM 1236 C C . PHE A 1 155 ? 11.352 18.891 10.484 1 98.62 155 PHE A C 1
ATOM 1238 O O . PHE A 1 155 ? 10.828 19.469 11.43 1 98.62 155 PHE A O 1
ATOM 1245 N N . ALA A 1 156 ? 12.273 17.953 10.68 1 98.44 156 ALA A N 1
ATOM 1246 C CA . ALA A 1 156 ? 12.625 17.484 12.016 1 98.44 156 ALA A CA 1
ATOM 1247 C C . ALA A 1 156 ? 13.531 18.484 12.727 1 98.44 156 ALA A C 1
ATOM 1249 O O . ALA A 1 156 ? 13.844 18.312 13.914 1 98.44 156 ALA A O 1
ATOM 1250 N N . GLU A 1 157 ? 13.992 19.469 12.047 1 98.62 157 GLU A N 1
ATOM 1251 C CA . GLU A 1 157 ? 14.781 20.547 12.648 1 98.62 157 GLU A CA 1
ATOM 1252 C C . GLU A 1 157 ? 13.898 21.734 13 1 98.62 157 GLU A C 1
ATOM 1254 O O . GLU A 1 157 ? 14.383 22.734 13.531 1 98.62 157 GLU A O 1
ATOM 1259 N N . MET A 1 158 ? 12.609 21.641 12.781 1 97.38 158 MET A N 1
ATOM 1260 C CA . MET A 1 158 ? 11.664 22.734 13.016 1 97.38 158 MET A CA 1
ATOM 1261 C C . MET A 1 158 ? 10.797 22.438 14.242 1 97.38 158 MET A C 1
ATOM 1263 O O . MET A 1 158 ? 10.539 21.281 14.57 1 97.38 158 MET A O 1
ATOM 1267 N N . THR A 1 159 ? 10.383 23.516 14.805 1 95 159 THR A N 1
ATOM 1268 C CA . THR A 1 159 ? 9.352 23.375 15.82 1 95 159 THR A CA 1
ATOM 1269 C C . THR A 1 159 ? 8.016 23.016 15.18 1 95 159 THR A C 1
ATOM 1271 O O . THR A 1 159 ? 7.855 23.094 13.961 1 95 159 THR A O 1
ATOM 1274 N N . ILE A 1 160 ? 7.109 22.578 15.977 1 93 160 ILE A N 1
ATOM 1275 C CA . ILE A 1 160 ? 5.785 22.234 15.477 1 93 160 ILE A CA 1
ATOM 1276 C C . ILE A 1 160 ? 5.141 23.453 14.828 1 93 160 ILE A C 1
ATOM 1278 O O . ILE A 1 160 ? 4.5 23.344 13.781 1 93 160 ILE A O 1
ATOM 1282 N N . GLU A 1 161 ? 5.332 24.609 15.422 1 92.25 161 GLU A N 1
ATOM 1283 C CA . GLU A 1 161 ? 4.762 25.859 14.906 1 92.25 161 GLU A CA 1
ATOM 1284 C C . GLU A 1 161 ? 5.371 26.219 13.555 1 92.25 161 GLU A C 1
ATOM 1286 O O . GLU A 1 161 ? 4.652 26.578 12.617 1 92.25 161 GLU A O 1
ATOM 1291 N N . GLU A 1 162 ? 6.668 26.156 13.484 1 94.12 162 GLU A N 1
ATOM 1292 C CA . GLU A 1 162 ? 7.363 26.422 12.227 1 94.12 162 GLU A CA 1
ATOM 1293 C C . GLU A 1 162 ? 6.891 25.469 11.125 1 94.12 162 GLU A C 1
ATOM 1295 O O . GLU A 1 162 ? 6.613 25.906 10 1 94.12 162 GLU A O 1
ATOM 1300 N N . LYS A 1 163 ? 6.816 24.203 11.438 1 94.94 163 LYS A N 1
ATOM 1301 C CA . LYS A 1 163 ? 6.414 23.188 10.469 1 94.94 163 LYS A CA 1
ATOM 1302 C C . LYS A 1 163 ? 4.977 23.406 10 1 94.94 163 LYS A C 1
ATOM 1304 O O . LYS A 1 163 ? 4.688 23.328 8.805 1 94.94 163 LYS A O 1
ATOM 1309 N N . ASN A 1 164 ? 4.066 23.703 10.938 1 93.56 164 ASN A N 1
ATOM 1310 C CA . ASN A 1 164 ? 2.666 23.906 10.594 1 93.56 164 ASN A CA 1
ATOM 1311 C C . ASN A 1 164 ? 2.486 25.062 9.617 1 93.56 164 ASN A C 1
ATOM 1313 O O . ASN A 1 164 ? 1.56 25.062 8.805 1 93.56 164 ASN A O 1
ATOM 1317 N N . ALA A 1 165 ? 3.363 25.984 9.641 1 93.69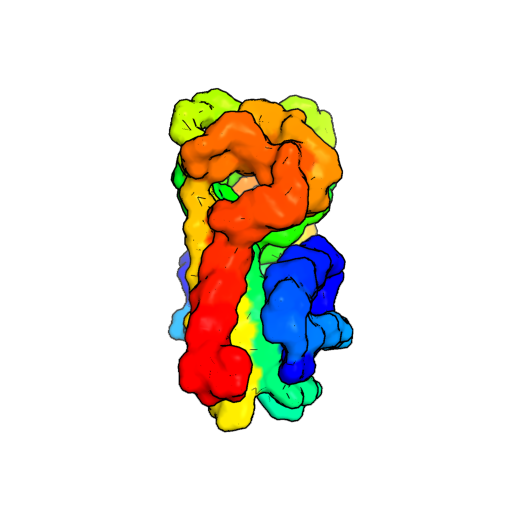 165 ALA A N 1
ATOM 1318 C CA . ALA A 1 165 ? 3.271 27.156 8.766 1 93.69 165 ALA A CA 1
ATOM 1319 C C . ALA A 1 165 ? 3.605 26.781 7.32 1 93.69 165 ALA A C 1
ATOM 1321 O O . ALA A 1 165 ? 3.166 27.453 6.383 1 93.69 165 ALA A O 1
ATOM 1322 N N . LEU A 1 166 ? 4.293 25.625 7.164 1 94.19 166 LEU A N 1
ATOM 1323 C CA . LEU A 1 166 ? 4.816 25.312 5.84 1 94.19 166 LEU A CA 1
ATOM 1324 C C . LEU A 1 166 ? 4.336 23.938 5.379 1 94.19 166 LEU A C 1
ATOM 1326 O O . LEU A 1 166 ? 4.336 23.641 4.18 1 94.19 166 LEU A O 1
ATOM 1330 N N . SER A 1 167 ? 3.953 23.188 6.266 1 97.75 167 SER A N 1
ATOM 1331 C CA . SER A 1 167 ? 3.809 21.766 5.984 1 97.75 167 SER A CA 1
ATOM 1332 C C . SER A 1 167 ? 2.535 21.484 5.191 1 97.75 167 SER A C 1
ATOM 1334 O O . SER A 1 167 ? 1.614 22.312 5.176 1 97.75 167 SER A O 1
ATOM 1336 N N . HIS A 1 168 ? 2.506 20.391 4.574 1 98.75 168 HIS A N 1
ATOM 1337 C CA . HIS A 1 168 ? 1.345 19.875 3.854 1 98.75 168 HIS A CA 1
ATOM 1338 C C . HIS A 1 168 ? 0.133 19.766 4.773 1 98.75 168 HIS A C 1
ATOM 1340 O O . HIS A 1 168 ? -0.97 20.188 4.406 1 98.75 168 HIS A O 1
ATOM 1346 N N . ARG A 1 169 ? 0.341 19.219 5.926 1 98.25 169 ARG A N 1
ATOM 1347 C CA . ARG A 1 169 ? -0.759 19.078 6.875 1 98.25 169 ARG A CA 1
ATOM 1348 C C . ARG A 1 169 ? -1.224 20.438 7.379 1 98.25 169 ARG A C 1
ATOM 1350 O O . ARG A 1 169 ? -2.426 20.688 7.496 1 98.25 169 ARG A O 1
ATOM 1357 N N . GLY A 1 170 ? -0.224 21.344 7.691 1 97.44 170 GLY A N 1
ATOM 1358 C CA . GLY A 1 170 ? -0.587 22.703 8.047 1 97.44 170 GLY A CA 1
ATOM 1359 C C . GLY A 1 170 ? -1.438 23.391 7 1 97.44 170 GLY A C 1
ATOM 1360 O O . GLY A 1 170 ? -2.436 24.047 7.328 1 97.44 170 GLY A O 1
ATOM 1361 N N . LYS A 1 171 ? -1.036 23.25 5.766 1 98.5 171 LYS A N 1
ATOM 1362 C CA . LYS A 1 171 ? -1.767 23.859 4.66 1 98.5 171 LYS A CA 1
ATOM 1363 C C . LYS A 1 171 ? -3.168 23.266 4.535 1 98.5 171 LYS A C 1
ATOM 1365 O O . LYS A 1 171 ? -4.133 24 4.281 1 98.5 171 LYS A O 1
ATOM 1370 N N . ALA A 1 172 ? -3.297 21.938 4.621 1 98.69 172 ALA A N 1
ATOM 1371 C CA . ALA A 1 172 ? -4.605 21.297 4.598 1 98.69 172 ALA A CA 1
ATOM 1372 C C . ALA A 1 172 ? -5.488 21.797 5.734 1 98.69 172 ALA A C 1
ATOM 1374 O O . ALA A 1 172 ? -6.676 22.062 5.535 1 98.69 172 ALA A O 1
ATOM 1375 N N . LEU A 1 173 ? -4.906 21.953 6.918 1 97.88 173 LEU A N 1
ATOM 1376 C CA . LEU A 1 173 ? -5.629 22.422 8.094 1 97.88 173 LEU A CA 1
ATOM 1377 C C . LEU A 1 173 ? -6.082 23.859 7.918 1 97.88 173 LEU A C 1
ATOM 1379 O O . LEU A 1 173 ? -7.176 24.234 8.352 1 97.88 173 LEU A O 1
ATOM 1383 N N . LYS A 1 174 ? -5.219 24.656 7.355 1 97.19 174 LYS A N 1
ATOM 1384 C CA . LYS A 1 174 ? -5.598 26.047 7.09 1 97.19 174 LYS A CA 1
ATOM 1385 C C . LYS A 1 174 ? -6.824 26.125 6.188 1 97.19 174 LYS A C 1
ATOM 1387 O O . LYS A 1 174 ? -7.766 26.859 6.465 1 97.19 174 LYS A O 1
ATOM 1392 N N . ALA A 1 175 ? -6.766 25.328 5.117 1 98 175 ALA A N 1
ATOM 1393 C CA . ALA A 1 175 ? -7.914 25.281 4.211 1 98 175 ALA A CA 1
ATOM 1394 C C . ALA A 1 175 ? -9.164 24.812 4.938 1 98 175 ALA A C 1
ATOM 1396 O O . ALA A 1 175 ? -10.25 25.359 4.738 1 98 175 ALA A O 1
ATOM 1397 N N . PHE A 1 176 ? -9.031 23.828 5.707 1 97.75 176 PHE A N 1
ATOM 1398 C CA . PHE A 1 176 ? -10.117 23.266 6.5 1 97.75 176 PHE A CA 1
ATOM 1399 C C . PHE A 1 176 ? -10.688 24.312 7.453 1 97.75 176 PHE A C 1
ATOM 1401 O O . PHE A 1 176 ? -11.906 24.484 7.527 1 97.75 176 PHE A O 1
ATOM 1408 N N . PHE A 1 177 ? -9.836 24.984 8.148 1 95.56 177 PHE A N 1
ATOM 1409 C CA . PHE A 1 177 ? -10.25 26 9.125 1 95.56 177 PHE A CA 1
ATOM 1410 C C . PHE A 1 177 ? -10.992 27.141 8.445 1 95.56 177 PHE A C 1
ATOM 1412 O O . PHE A 1 177 ? -11.992 27.625 8.969 1 95.56 177 PHE A O 1
ATOM 1419 N N . GLU A 1 178 ? -10.461 27.578 7.32 1 96.25 178 GLU A N 1
ATOM 1420 C CA . GLU A 1 178 ? -11.133 28.641 6.582 1 96.25 178 GLU A CA 1
ATOM 1421 C C . GLU A 1 178 ? -12.555 28.234 6.211 1 96.25 178 GLU A C 1
ATOM 1423 O O . GLU A 1 178 ? -13.477 29.062 6.266 1 96.25 178 GLU A O 1
ATOM 1428 N N . TRP A 1 179 ? -12.695 27.016 5.828 1 96.62 179 TRP A N 1
ATOM 1429 C CA . TRP A 1 179 ? -14.023 26.5 5.527 1 96.62 179 TRP A CA 1
ATOM 1430 C C . TRP A 1 179 ? -14.906 26.484 6.777 1 96.62 179 TRP A C 1
ATOM 1432 O O . TRP A 1 179 ? -16.078 26.875 6.719 1 96.62 179 TRP A O 1
ATOM 1442 N N . LEU A 1 180 ? -14.383 26.062 7.906 1 94.75 180 LEU A N 1
ATOM 1443 C CA . LEU A 1 180 ? -15.117 26.016 9.172 1 94.75 180 LEU A CA 1
ATOM 1444 C C . LEU A 1 180 ? -15.609 27.406 9.555 1 94.75 180 LEU A C 1
ATOM 1446 O O . LEU A 1 180 ? -16.75 27.562 9.992 1 94.75 180 LEU A O 1
ATOM 1450 N N . LYS A 1 181 ? -14.75 28.37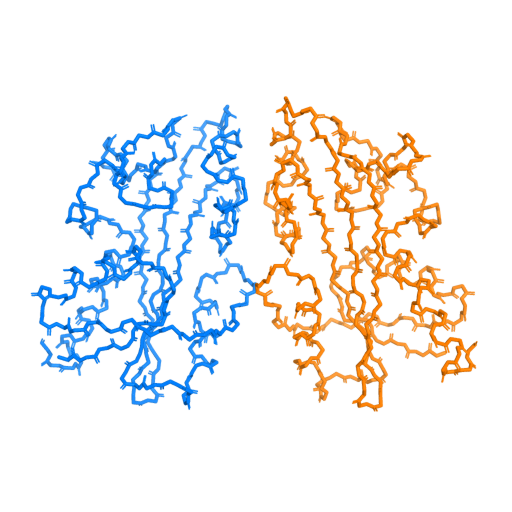5 9.352 1 92.06 181 LYS A N 1
ATOM 1451 C CA . LYS A 1 181 ? -15.07 29.75 9.703 1 92.06 181 LYS A CA 1
ATOM 1452 C C . LYS A 1 181 ? -16.281 30.25 8.922 1 92.06 181 LYS A C 1
ATOM 1454 O O . LYS A 1 181 ? -17.156 30.922 9.477 1 92.06 181 LYS A O 1
ATOM 1459 N N . VAL A 1 182 ? -16.328 29.906 7.75 1 92.56 182 VAL A N 1
ATOM 1460 C CA . VAL A 1 182 ? -17.375 30.422 6.859 1 92.56 182 VAL A CA 1
ATOM 1461 C C . VAL A 1 182 ? -18.672 29.641 7.066 1 92.56 182 VAL A C 1
ATOM 1463 O O . VAL A 1 182 ? -19.75 30.219 7.07 1 92.56 182 VAL A O 1
ATOM 1466 N N . ASN A 1 183 ? -18.5 28.375 7.289 1 89.75 183 ASN A N 1
ATOM 1467 C CA . ASN A 1 183 ? -19.688 27.516 7.199 1 89.75 183 ASN A CA 1
ATOM 1468 C C . ASN A 1 183 ? -20.219 27.156 8.578 1 89.75 183 ASN A C 1
ATOM 1470 O O . ASN A 1 183 ? -21.391 26.812 8.719 1 89.75 183 ASN A O 1
ATOM 1474 N N . LEU A 1 184 ? -19.375 27.141 9.555 1 80.56 184 LEU A N 1
ATOM 1475 C CA . LEU A 1 184 ? -19.828 26.75 10.883 1 80.56 184 LEU A CA 1
ATOM 1476 C C . LEU A 1 184 ? -19.703 27.922 11.859 1 80.56 184 LEU A C 1
ATOM 1478 O O . LEU A 1 184 ? -20.109 27.812 13.016 1 80.56 184 LEU A O 1
ATOM 1482 N N . LYS A 1 185 ? -19.625 29.078 11.344 1 75.38 185 LYS A N 1
ATOM 1483 C CA . LYS A 1 185 ? -19.578 30.344 12.07 1 75.38 185 LYS A CA 1
ATOM 1484 C C . LYS A 1 185 ? -18.656 30.25 13.289 1 75.38 185 LYS A C 1
ATOM 1486 O O . LYS A 1 185 ? -19.078 30.531 14.414 1 75.38 185 LYS A O 1
ATOM 1491 N N . TYR A 1 186 ? -17.531 29.719 13.055 1 67.69 186 TYR A N 1
ATOM 1492 C CA . TYR A 1 186 ? -16.531 29.672 14.117 1 67.69 186 TYR A CA 1
ATOM 1493 C C . TYR A 1 186 ? -15.562 30.844 14 1 67.69 186 TYR A C 1
ATOM 1495 O O . TYR A 1 186 ? -15.289 31.328 12.891 1 67.69 186 TYR A O 1
ATOM 1503 N N . MET B 1 1 ? -15.297 -27.688 -16.141 1 89.12 1 MET B N 1
ATOM 1504 C CA . MET B 1 1 ? -15.758 -26.656 -15.227 1 89.12 1 MET B CA 1
ATOM 1505 C C . MET B 1 1 ? -15.18 -25.297 -15.609 1 89.12 1 MET B C 1
ATOM 1507 O O . MET B 1 1 ? -14.039 -25.203 -16.078 1 89.12 1 MET B O 1
ATOM 1511 N N . LYS B 1 2 ? -16.031 -24.25 -15.453 1 94.56 2 LYS B N 1
ATOM 1512 C CA . LYS B 1 2 ? -15.617 -22.891 -15.773 1 94.56 2 LYS B CA 1
ATOM 1513 C C . LYS B 1 2 ? -15.477 -22.047 -14.508 1 94.56 2 LYS B C 1
ATOM 1515 O O . LYS B 1 2 ? -16.359 -22.062 -13.641 1 94.56 2 LYS B O 1
ATOM 1520 N N . ILE B 1 3 ? -14.398 -21.359 -14.391 1 96.88 3 ILE B N 1
ATOM 1521 C CA . ILE B 1 3 ? -14.156 -20.5 -13.234 1 96.88 3 ILE B CA 1
ATOM 1522 C C . ILE B 1 3 ? -13.789 -19.094 -13.703 1 96.88 3 ILE B C 1
ATOM 1524 O O . ILE B 1 3 ? -12.938 -18.922 -14.578 1 96.88 3 ILE B O 1
ATOM 1528 N N . PHE B 1 4 ? -14.445 -18.125 -13.195 1 98 4 PHE B N 1
ATOM 1529 C CA . PHE B 1 4 ? -14.117 -16.734 -13.484 1 98 4 PHE B CA 1
ATOM 1530 C C . PHE B 1 4 ? -12.953 -16.25 -12.633 1 98 4 PHE B C 1
ATOM 1532 O O . PHE B 1 4 ? -13.008 -16.328 -11.406 1 98 4 PHE B O 1
ATOM 1539 N N . PHE B 1 5 ? -11.883 -15.844 -13.258 1 98.19 5 PHE B N 1
ATOM 1540 C CA . PHE B 1 5 ? -10.711 -15.32 -12.57 1 98.19 5 PHE B CA 1
ATOM 1541 C C . PHE B 1 5 ? -10.68 -13.797 -12.633 1 98.19 5 PHE B C 1
ATOM 1543 O O . PHE B 1 5 ? -10.438 -13.219 -13.688 1 98.19 5 PHE B O 1
ATOM 1550 N N . ILE B 1 6 ? -10.914 -13.172 -11.484 1 98.12 6 ILE B N 1
ATOM 1551 C CA . ILE B 1 6 ? -10.977 -11.719 -11.406 1 98.12 6 ILE B CA 1
ATOM 1552 C C . ILE B 1 6 ? -9.57 -11.148 -11.211 1 98.12 6 ILE B C 1
ATOM 1554 O O . ILE B 1 6 ? -9.109 -11 -10.078 1 98.12 6 ILE B O 1
ATOM 1558 N N . THR B 1 7 ? -8.93 -10.828 -12.312 1 96.06 7 THR B N 1
ATOM 1559 C CA . THR B 1 7 ? -7.586 -10.258 -12.305 1 96.06 7 THR B CA 1
ATOM 1560 C C . THR B 1 7 ? -7.336 -9.453 -13.578 1 96.06 7 THR B C 1
ATOM 1562 O O . THR B 1 7 ? -7.93 -9.727 -14.617 1 96.06 7 THR B O 1
ATOM 1565 N N . SER B 1 8 ? -6.535 -8.438 -13.461 1 93.25 8 SER B N 1
ATOM 1566 C CA . SER B 1 8 ? -6.129 -7.68 -14.633 1 93.25 8 SER B CA 1
ATOM 1567 C C . SER B 1 8 ? -4.719 -8.062 -15.078 1 93.25 8 SER B C 1
ATOM 1569 O O . SER B 1 8 ? -4.199 -7.516 -16.062 1 93.25 8 SER B O 1
ATOM 1571 N N . ASN B 1 9 ? -4.074 -9 -14.398 1 93.25 9 ASN B N 1
ATOM 1572 C CA . ASN B 1 9 ? -2.695 -9.383 -14.672 1 93.25 9 ASN B CA 1
ATOM 1573 C C . ASN B 1 9 ? -2.623 -10.547 -15.664 1 93.25 9 ASN B C 1
ATOM 1575 O O . ASN B 1 9 ? -2.955 -11.68 -15.32 1 93.25 9 ASN B O 1
ATOM 1579 N N . PRO B 1 10 ? -2.105 -10.25 -16.844 1 93.81 10 PRO B N 1
ATOM 1580 C CA . PRO B 1 10 ? -2.088 -11.312 -17.844 1 93.81 10 PRO B CA 1
ATOM 1581 C C . PRO B 1 10 ? -1.136 -12.453 -17.484 1 93.81 10 PRO B C 1
ATOM 1583 O O . PRO B 1 10 ? -1.351 -13.594 -17.906 1 93.81 10 PRO B O 1
ATOM 1586 N N . GLY B 1 11 ? -0.077 -12.133 -16.781 1 93.88 11 GLY B N 1
ATOM 1587 C CA . GLY B 1 11 ? 0.841 -13.172 -16.328 1 93.88 11 GLY B CA 1
ATOM 1588 C C . GLY B 1 11 ? 0.196 -14.188 -15.406 1 93.88 11 GLY B C 1
ATOM 1589 O O . GLY B 1 11 ? 0.378 -15.391 -15.578 1 93.88 11 GLY B O 1
ATOM 1590 N N . LYS B 1 12 ? -0.613 -13.664 -14.492 1 96 12 LYS B N 1
ATOM 1591 C CA . LYS B 1 12 ? -1.34 -14.555 -13.594 1 96 12 LYS B CA 1
ATOM 1592 C C . LYS B 1 12 ? -2.303 -15.453 -14.359 1 96 12 LYS B C 1
ATOM 1594 O O . LYS B 1 12 ? -2.41 -16.641 -14.07 1 96 12 LYS B O 1
ATOM 1599 N N . VAL B 1 13 ? -2.988 -14.906 -15.297 1 95.94 13 VAL B N 1
ATOM 1600 C CA . VAL B 1 13 ? -3.959 -15.656 -16.078 1 95.94 13 VAL B CA 1
ATOM 1601 C C . VAL B 1 13 ? -3.258 -16.797 -16.812 1 95.94 13 VAL B C 1
ATOM 1603 O O . VAL B 1 13 ? -3.729 -17.938 -16.797 1 95.94 13 VAL B O 1
ATOM 1606 N N . ARG B 1 14 ? -2.143 -16.484 -17.422 1 95.31 14 ARG B N 1
ATOM 1607 C CA . ARG B 1 14 ? -1.393 -17.484 -18.188 1 95.31 14 ARG B CA 1
ATOM 1608 C C . ARG B 1 14 ? -0.945 -18.641 -17.297 1 95.31 14 ARG B C 1
ATOM 1610 O O . ARG B 1 14 ? -1.108 -19.812 -17.656 1 95.31 14 ARG B O 1
ATOM 1617 N N . GLU B 1 15 ? -0.41 -18.281 -16.156 1 95.69 15 GLU B N 1
ATOM 1618 C CA . GLU B 1 15 ? 0.068 -19.312 -15.242 1 95.69 15 GLU B CA 1
ATOM 1619 C C . GLU B 1 15 ? -1.08 -20.188 -14.75 1 95.69 15 GLU B C 1
ATOM 1621 O O . GLU B 1 15 ? -0.965 -21.422 -14.727 1 95.69 15 GLU B O 1
ATOM 1626 N N . VAL B 1 16 ? -2.17 -19.594 -14.375 1 96.5 16 VAL B N 1
ATOM 1627 C CA . VAL B 1 16 ? -3.312 -20.297 -13.805 1 96.5 16 VAL B CA 1
ATOM 1628 C C . VAL B 1 16 ? -3.969 -21.172 -14.883 1 96.5 16 VAL B C 1
ATOM 1630 O O . VAL B 1 16 ? -4.25 -22.344 -14.648 1 96.5 16 VAL B O 1
ATOM 1633 N N . ALA B 1 17 ? -4.203 -20.594 -16.047 1 95.94 17 ALA B N 1
ATOM 1634 C CA . ALA B 1 17 ? -4.82 -21.312 -17.156 1 95.94 17 ALA B CA 1
ATOM 1635 C C . ALA B 1 17 ? -3.951 -22.5 -17.594 1 95.94 17 ALA B C 1
ATOM 1637 O O . ALA B 1 17 ? -4.469 -23.562 -17.922 1 95.94 17 ALA B O 1
ATOM 1638 N N . ASN B 1 18 ? -2.639 -22.266 -17.641 1 94.81 18 ASN B N 1
ATOM 1639 C CA . ASN B 1 18 ? -1.715 -23.328 -18 1 94.81 18 ASN B CA 1
ATOM 1640 C C . ASN B 1 18 ? -1.806 -24.5 -17.016 1 94.81 18 ASN B C 1
ATOM 1642 O O . ASN B 1 18 ? -1.823 -25.656 -17.438 1 94.81 18 ASN B O 1
ATOM 1646 N N . PHE B 1 19 ? -1.855 -24.234 -15.797 1 94.81 19 PHE B N 1
ATOM 1647 C CA . PHE B 1 19 ? -1.878 -25.266 -14.773 1 94.81 19 PHE B CA 1
ATOM 1648 C C . PHE B 1 19 ? -3.227 -25.969 -14.75 1 94.81 19 PHE B C 1
ATOM 1650 O O . PHE B 1 19 ? -3.293 -27.188 -14.906 1 94.81 19 PHE B O 1
ATOM 1657 N N . LEU B 1 20 ? -4.312 -25.25 -14.633 1 94.5 20 LEU B N 1
ATOM 1658 C CA . LEU B 1 20 ? -5.633 -25.844 -14.438 1 94.5 20 LEU B CA 1
ATOM 1659 C C . LEU B 1 20 ? -6.172 -26.406 -15.75 1 94.5 20 LEU B C 1
ATOM 1661 O O . LEU B 1 20 ? -6.988 -27.328 -15.742 1 94.5 20 LEU B O 1
ATOM 1665 N N . GLY B 1 21 ? -5.723 -25.781 -16.844 1 92.31 21 GLY B N 1
ATOM 1666 C CA . GLY B 1 21 ? -6.113 -26.297 -18.141 1 92.31 21 GLY B CA 1
ATOM 1667 C C . GLY B 1 21 ? -5.73 -27.75 -18.359 1 92.31 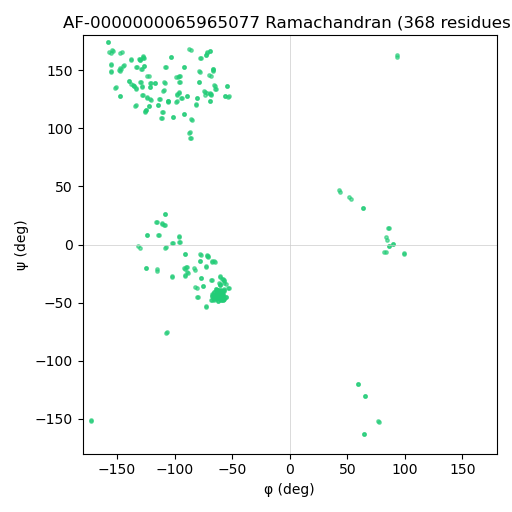21 GLY B C 1
ATOM 1668 O O . GLY B 1 21 ? -6.422 -28.484 -19.062 1 92.31 21 GLY B O 1
ATOM 1669 N N . THR B 1 22 ? -4.668 -28.141 -17.75 1 90.38 22 THR B N 1
ATOM 1670 C CA . THR B 1 22 ? -4.191 -29.516 -17.859 1 90.38 22 THR B CA 1
ATOM 1671 C C . THR B 1 22 ? -5.18 -30.484 -17.234 1 90.38 22 THR B C 1
ATOM 1673 O O . THR B 1 22 ? -5.152 -31.688 -17.516 1 90.38 22 THR B O 1
ATOM 1676 N N . PHE B 1 23 ? -6.066 -29.953 -16.484 1 90.56 23 PHE B N 1
ATOM 1677 C CA . PHE B 1 23 ? -7.02 -30.812 -15.789 1 90.56 23 PHE B CA 1
ATOM 1678 C C . PHE B 1 23 ? -8.43 -30.594 -16.312 1 90.56 23 PHE B C 1
ATOM 1680 O O . PHE B 1 23 ? -9.406 -31.016 -15.695 1 90.56 23 PHE B O 1
ATOM 1687 N N . GLY B 1 24 ? -8.508 -29.844 -17.359 1 90.56 24 GLY B N 1
ATOM 1688 C CA . GLY B 1 24 ? -9.781 -29.656 -18.031 1 90.56 24 GLY B CA 1
ATOM 1689 C C . GLY B 1 24 ? -10.625 -28.547 -17.438 1 90.56 24 GLY B C 1
ATOM 1690 O O . GLY B 1 24 ? -11.828 -28.453 -17.703 1 90.56 24 GLY B O 1
ATOM 1691 N N . ILE B 1 25 ? -10.062 -27.734 -16.641 1 94.12 25 ILE B N 1
ATOM 1692 C CA . ILE B 1 25 ? -10.773 -26.609 -16.047 1 94.12 25 ILE B CA 1
ATOM 1693 C C . ILE B 1 25 ? -10.547 -25.359 -16.891 1 94.12 25 ILE B C 1
ATOM 1695 O O . ILE B 1 25 ? -9.406 -25 -17.203 1 94.12 25 ILE B O 1
ATOM 1699 N N . GLU B 1 26 ? -11.562 -24.719 -17.297 1 95.62 26 GLU B N 1
ATOM 1700 C CA . GLU B 1 26 ? -11.5 -23.5 -18.109 1 95.62 26 GLU B CA 1
ATOM 1701 C C . GLU B 1 26 ? -11.445 -22.25 -17.219 1 95.62 26 GLU B C 1
ATOM 1703 O O . GLU B 1 26 ? -12.312 -22.047 -16.375 1 95.62 26 GLU B O 1
ATOM 1708 N N . ILE B 1 27 ? -10.508 -21.438 -17.453 1 96.38 27 ILE B N 1
ATOM 1709 C CA . ILE B 1 27 ? -10.367 -20.188 -16.719 1 96.38 27 ILE B CA 1
ATOM 1710 C C . ILE B 1 27 ? -10.781 -19.016 -17.609 1 96.38 27 ILE B C 1
ATOM 1712 O O . ILE B 1 27 ? -10.227 -18.828 -18.703 1 96.38 27 ILE B O 1
ATOM 1716 N N . VAL B 1 28 ? -11.727 -18.203 -17.203 1 96.38 28 VAL B N 1
ATOM 1717 C CA . VAL B 1 28 ? -12.195 -17.031 -17.922 1 96.38 28 VAL B CA 1
ATOM 1718 C C . VAL B 1 28 ? -11.781 -15.766 -17.172 1 96.38 28 VAL B C 1
ATOM 1720 O O . VAL B 1 28 ? -12.258 -15.516 -16.062 1 96.38 28 VAL B O 1
ATOM 1723 N N . GLN B 1 29 ? -10.938 -15.016 -17.766 1 96.5 29 GLN B N 1
ATOM 1724 C CA . GLN B 1 29 ? -10.531 -13.75 -17.156 1 96.5 29 GLN B CA 1
ATOM 1725 C C . GLN B 1 29 ? -11.68 -12.742 -17.156 1 96.5 29 GLN B C 1
ATOM 1727 O O . GLN B 1 29 ? -12.273 -12.477 -18.203 1 96.5 29 GLN B O 1
ATOM 1732 N N . LEU B 1 30 ? -12.047 -12.25 -16.062 1 95.44 30 LEU B N 1
ATOM 1733 C CA . LEU B 1 30 ? -13.031 -11.188 -15.938 1 95.44 30 LEU B CA 1
ATOM 1734 C C . LEU B 1 30 ? -12.398 -9.914 -15.383 1 95.44 30 LEU B C 1
ATOM 1736 O O . LEU B 1 30 ? -11.875 -9.922 -14.266 1 95.44 30 LEU B O 1
ATOM 1740 N N . LYS B 1 31 ? -12.445 -8.898 -16.094 1 91.62 31 LYS B N 1
ATOM 1741 C CA . LYS B 1 31 ? -11.9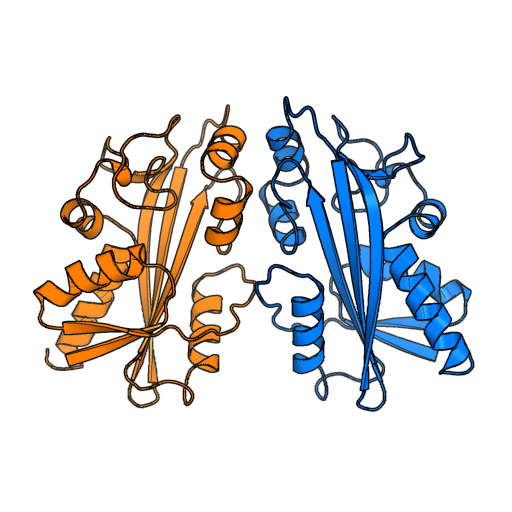3 -7.609 -15.648 1 91.62 31 LYS B CA 1
ATOM 1742 C C . LYS B 1 31 ? -12.992 -6.836 -14.867 1 91.62 31 LYS B C 1
ATOM 1744 O O . LYS B 1 31 ? -13.953 -6.328 -15.445 1 91.62 31 LYS B O 1
ATOM 1749 N N . HIS B 1 32 ? -12.953 -6.906 -13.688 1 93.75 32 HIS B N 1
ATOM 1750 C CA . HIS B 1 32 ? -13.844 -6.215 -12.75 1 93.75 32 HIS B CA 1
ATOM 1751 C C . HIS B 1 32 ? -13.055 -5.578 -11.609 1 93.75 32 HIS B C 1
ATOM 1753 O O . HIS B 1 32 ? -12.391 -6.281 -10.844 1 93.75 32 HIS B O 1
ATOM 1759 N N . GLU B 1 33 ? -13.188 -4.293 -11.539 1 93.12 33 GLU B N 1
ATOM 1760 C CA . GLU B 1 33 ? -12.43 -3.594 -10.5 1 93.12 33 GLU B CA 1
ATOM 1761 C C . GLU B 1 33 ? -13.102 -3.734 -9.141 1 93.12 33 GLU B C 1
ATOM 1763 O O . GLU B 1 33 ? -14.328 -3.746 -9.047 1 93.12 33 GLU B O 1
ATOM 1768 N N . TYR B 1 34 ? -12.328 -3.912 -8.164 1 96.06 34 TYR B N 1
ATOM 1769 C CA . TYR B 1 34 ? -12.773 -3.918 -6.777 1 96.06 34 TYR B CA 1
ATOM 1770 C C . TYR B 1 34 ? -11.688 -3.383 -5.852 1 96.06 34 TYR B C 1
ATOM 1772 O O . TYR B 1 34 ? -10.5 -3.459 -6.172 1 96.06 34 TYR B O 1
ATOM 1780 N N . PRO B 1 35 ? -12.094 -2.758 -4.738 1 96.56 35 PRO B N 1
ATOM 1781 C CA . PRO B 1 35 ? -11.078 -2.215 -3.834 1 96.56 35 PRO B CA 1
ATOM 1782 C C . PRO B 1 35 ? -10.273 -3.305 -3.133 1 96.56 35 PRO B C 1
ATOM 1784 O O . PRO B 1 35 ? -10.836 -4.293 -2.66 1 96.56 35 PRO B O 1
ATOM 1787 N N . GLU B 1 36 ? -8.977 -3.18 -3.211 1 97.81 36 GLU B N 1
ATOM 1788 C CA . GLU B 1 36 ? -8.094 -3.947 -2.336 1 97.81 36 GLU B CA 1
ATOM 1789 C C . GLU B 1 36 ? -7.691 -3.133 -1.109 1 97.81 36 GLU B C 1
ATOM 1791 O O . GLU B 1 36 ? -7.434 -1.932 -1.213 1 97.81 36 GLU B O 1
ATOM 1796 N N . ILE B 1 37 ? -7.641 -3.736 0.035 1 98.31 37 ILE B N 1
ATOM 1797 C CA . ILE B 1 37 ? -7.352 -2.979 1.248 1 98.31 37 ILE B CA 1
ATOM 1798 C C . ILE B 1 37 ? -5.852 -2.992 1.521 1 98.31 37 ILE B C 1
ATOM 1800 O O . ILE B 1 37 ? -5.133 -3.879 1.049 1 98.31 37 ILE B O 1
ATOM 1804 N N . GLN B 1 38 ? -5.375 -1.986 2.188 1 97.69 38 GLN B N 1
ATOM 1805 C CA . GLN B 1 38 ? -4.055 -2.039 2.803 1 97.69 38 GLN B CA 1
ATOM 1806 C C . GLN B 1 38 ? -4.035 -3.016 3.975 1 97.69 38 GLN B C 1
ATOM 1808 O O . GLN B 1 38 ? -4.953 -3.033 4.793 1 97.69 38 GLN B O 1
ATOM 1813 N N . ALA B 1 39 ? -3.084 -3.863 3.973 1 97.25 39 ALA B N 1
ATOM 1814 C CA . ALA B 1 39 ? -3.018 -4.906 4.992 1 97.25 39 ALA B CA 1
ATOM 1815 C C . ALA B 1 39 ? -1.588 -5.414 5.164 1 97.25 39 ALA B C 1
ATOM 1817 O O . ALA B 1 39 ? -0.704 -5.082 4.375 1 97.25 39 ALA B O 1
ATOM 1818 N N . GLU B 1 40 ? -1.393 -6.137 6.254 1 95.44 40 GLU B N 1
ATOM 1819 C CA . GLU B 1 40 ? -0.1 -6.77 6.496 1 95.44 40 GLU B CA 1
ATOM 1820 C C . GLU B 1 40 ? -0.044 -8.164 5.879 1 95.44 40 GLU B C 1
ATOM 1822 O O . GLU B 1 40 ? 1.035 -8.656 5.543 1 95.44 40 GLU B O 1
ATOM 1827 N N . LYS B 1 41 ? -1.259 -8.734 5.703 1 97.81 41 LYS B N 1
ATOM 1828 C CA . LYS B 1 41 ? -1.349 -10.109 5.219 1 97.81 41 LYS B CA 1
ATOM 1829 C C . LYS B 1 41 ? -2.15 -10.188 3.922 1 97.81 41 LYS B C 1
ATOM 1831 O O . LYS B 1 41 ? -3.184 -9.523 3.787 1 97.81 41 LYS B O 1
ATOM 1836 N N . LEU B 1 42 ? -1.66 -11.016 3.014 1 98.75 42 LEU B N 1
ATOM 1837 C CA . LEU B 1 42 ? -2.346 -11.242 1.746 1 98.75 42 LEU B CA 1
ATOM 1838 C C . LEU B 1 42 ? -3.738 -11.82 1.978 1 98.75 42 LEU B C 1
ATOM 1840 O O . LEU B 1 42 ? -4.68 -11.5 1.248 1 98.75 42 LEU B O 1
ATOM 1844 N N . GLU B 1 43 ? -3.84 -12.656 3.023 1 98.75 43 GLU B N 1
ATOM 1845 C CA . GLU B 1 43 ? -5.113 -13.297 3.34 1 98.75 43 GLU B CA 1
ATOM 1846 C C . GLU B 1 43 ? -6.203 -12.266 3.605 1 98.75 43 GLU B C 1
ATOM 1848 O O . GLU B 1 43 ? -7.348 -12.438 3.188 1 98.75 43 GLU B O 1
ATOM 1853 N N . ASP B 1 44 ? -5.844 -11.195 4.324 1 98.56 44 ASP B N 1
ATOM 1854 C CA . ASP B 1 44 ? -6.812 -10.148 4.641 1 98.56 44 ASP B CA 1
ATOM 1855 C C . ASP B 1 44 ? -7.305 -9.453 3.371 1 98.56 44 ASP B C 1
ATOM 1857 O O . ASP B 1 44 ? -8.484 -9.102 3.266 1 98.56 44 ASP B O 1
ATOM 1861 N N . VAL B 1 45 ? -6.406 -9.242 2.416 1 98.62 45 VAL B N 1
ATOM 1862 C CA . VAL B 1 45 ? -6.758 -8.609 1.148 1 98.62 45 VAL B CA 1
ATOM 1863 C C . VAL B 1 45 ? -7.727 -9.5 0.377 1 98.62 45 VAL B C 1
ATOM 1865 O O . VAL B 1 45 ? -8.742 -9.023 -0.134 1 98.62 45 VAL B O 1
ATOM 1868 N N . VAL B 1 46 ? -7.434 -10.773 0.336 1 98.75 46 VAL B N 1
ATOM 1869 C CA . VAL B 1 46 ? -8.25 -11.734 -0.394 1 98.75 46 VAL B CA 1
ATOM 1870 C C . VAL B 1 46 ? -9.625 -11.844 0.261 1 98.75 46 VAL B C 1
ATOM 1872 O O . VAL B 1 46 ? -10.648 -11.836 -0.425 1 98.75 46 VAL B O 1
ATOM 1875 N N . ASP B 1 47 ? -9.656 -11.922 1.654 1 98.69 47 ASP B N 1
ATOM 1876 C CA . ASP B 1 47 ? -10.93 -12 2.377 1 98.69 47 ASP B CA 1
ATOM 1877 C C . ASP B 1 47 ? -11.812 -10.797 2.059 1 98.69 47 ASP B C 1
ATOM 1879 O O . ASP B 1 47 ? -13.008 -10.953 1.794 1 98.69 47 ASP B O 1
ATOM 1883 N N . PHE B 1 48 ? -11.211 -9.672 2.035 1 98.62 48 PHE B N 1
ATOM 1884 C CA . PHE B 1 48 ? -11.961 -8.461 1.74 1 98.62 48 PHE B CA 1
ATOM 1885 C C . PHE B 1 48 ? -12.453 -8.461 0.298 1 98.62 48 PHE B C 1
ATOM 1887 O O . PHE B 1 48 ? -13.602 -8.102 0.026 1 98.62 48 PHE B O 1
ATOM 1894 N N . GLY B 1 49 ? -11.57 -8.852 -0.622 1 98.5 49 GLY B N 1
ATOM 1895 C CA . GLY B 1 49 ? -11.953 -8.93 -2.023 1 98.5 49 GLY B CA 1
ATOM 1896 C C . GLY B 1 49 ? -13.141 -9.844 -2.27 1 98.5 49 GLY B C 1
ATOM 1897 O O . GLY B 1 49 ? -14.07 -9.477 -2.984 1 98.5 49 GLY B O 1
ATOM 1898 N N . ILE B 1 50 ? -13.109 -11.023 -1.647 1 98.69 50 ILE B N 1
ATOM 1899 C CA . ILE B 1 50 ? -14.219 -11.969 -1.797 1 98.69 50 ILE B CA 1
ATOM 1900 C C . ILE B 1 50 ? -15.5 -11.352 -1.233 1 98.69 50 ILE B C 1
ATOM 1902 O O . ILE B 1 50 ? -16.547 -11.414 -1.869 1 98.69 50 ILE B O 1
ATOM 1906 N N . SER B 1 51 ? -15.383 -10.758 -0.069 1 98.31 51 SER B N 1
ATOM 1907 C CA . SER B 1 51 ? -16.547 -10.141 0.572 1 98.31 51 SER B CA 1
ATOM 1908 C C . SER B 1 51 ? -17.125 -9.023 -0.291 1 98.31 51 SER B C 1
ATOM 1910 O O . SER B 1 51 ? -18.344 -8.828 -0.321 1 98.31 51 SER B O 1
ATOM 1912 N N . TRP B 1 52 ? -16.297 -8.305 -1.021 1 98 52 TRP B N 1
ATOM 1913 C CA . TRP B 1 52 ? -16.719 -7.195 -1.87 1 98 52 TRP B CA 1
ATOM 1914 C C . TRP B 1 52 ? -17.391 -7.707 -3.145 1 98 52 TRP B C 1
ATOM 1916 O O . TRP B 1 52 ? -18.359 -7.125 -3.619 1 98 52 TRP B O 1
ATOM 1926 N N . LEU B 1 53 ? -16.891 -8.805 -3.623 1 98.31 53 LEU B N 1
ATOM 1927 C CA . LEU B 1 53 ? -17.234 -9.25 -4.965 1 98.31 53 LEU B CA 1
ATOM 1928 C C . LEU B 1 53 ? -18.453 -10.172 -4.926 1 98.31 53 LEU B C 1
ATOM 1930 O O . LEU B 1 53 ? -19.141 -10.352 -5.938 1 98.31 53 LEU B O 1
ATOM 1934 N N . LYS B 1 54 ? -18.641 -10.844 -3.781 1 98.06 54 LYS B N 1
ATOM 1935 C CA . LYS B 1 54 ? -19.766 -11.789 -3.693 1 98.06 54 LYS B CA 1
ATOM 1936 C C . LYS B 1 54 ? -21.094 -11.094 -4.016 1 98.06 54 LYS B C 1
ATOM 1938 O O . LYS B 1 54 ? -21.359 -10 -3.52 1 98.06 54 LYS B O 1
ATOM 1943 N N . GLY B 1 55 ? -21.844 -11.688 -4.945 1 97.44 55 GLY B N 1
ATOM 1944 C CA . GLY B 1 55 ? -23.125 -11.141 -5.352 1 97.44 55 GLY B CA 1
ATOM 1945 C C . GLY B 1 55 ? -23.016 -10.102 -6.453 1 97.44 55 GLY B C 1
ATOM 1946 O O . GLY B 1 55 ? -24.031 -9.625 -6.969 1 97.44 55 GLY B O 1
ATOM 1947 N N . LYS B 1 56 ? -21.766 -9.766 -6.922 1 97.25 56 LYS B N 1
ATOM 1948 C CA . LYS B 1 56 ? -21.578 -8.711 -7.914 1 97.25 56 LYS B CA 1
ATOM 1949 C C . LYS B 1 56 ? -21.016 -9.281 -9.219 1 97.25 56 LYS B C 1
ATOM 1951 O O . LYS B 1 56 ? -21.047 -8.617 -10.25 1 97.25 56 LYS B O 1
ATOM 1956 N N . VAL B 1 57 ? -20.406 -10.461 -9.102 1 97.69 57 VAL B N 1
ATOM 1957 C CA . VAL B 1 57 ? -19.844 -11.117 -10.273 1 97.69 57 VAL B CA 1
ATOM 1958 C C . VAL B 1 57 ? -20.375 -12.547 -10.375 1 97.69 57 VAL B C 1
ATOM 1960 O O . VAL B 1 57 ? -20.859 -13.102 -9.383 1 97.69 57 VAL B O 1
ATOM 1963 N N . PRO B 1 58 ? -20.297 -13.164 -11.547 1 97.25 58 PRO B N 1
ATOM 1964 C CA . PRO B 1 58 ? -20.781 -14.539 -11.68 1 97.25 58 PRO B CA 1
ATOM 1965 C C . PRO B 1 58 ? -19.953 -15.539 -10.898 1 97.25 58 PRO B C 1
ATOM 1967 O O . PRO B 1 58 ? -18.75 -15.328 -10.703 1 97.25 58 PRO B O 1
ATOM 1970 N N . GLU B 1 59 ? -20.609 -16.578 -10.469 1 96.88 59 GLU B N 1
ATOM 1971 C CA . GLU B 1 59 ? -19.953 -17.688 -9.781 1 96.88 59 GLU B CA 1
ATOM 1972 C C . GLU B 1 59 ? -19.781 -18.891 -10.703 1 96.88 59 GLU B C 1
ATOM 1974 O O . GLU B 1 59 ? -20.547 -19.047 -11.664 1 96.88 59 GLU B O 1
ATOM 1979 N N . PRO B 1 60 ? -18.875 -19.797 -10.328 1 97.69 60 PRO B N 1
ATOM 1980 C CA . PRO B 1 60 ? -17.812 -19.625 -9.328 1 97.69 60 PRO B CA 1
ATOM 1981 C C . PRO B 1 60 ? -16.734 -18.656 -9.781 1 97.69 60 PRO B C 1
ATOM 1983 O O . PRO B 1 60 ? -16.438 -18.562 -10.977 1 97.69 60 PRO B O 1
ATOM 1986 N N . PHE B 1 61 ? -16.172 -17.891 -8.859 1 98.5 61 PHE B N 1
ATOM 1987 C CA . PHE B 1 61 ? -15.07 -17.016 -9.219 1 98.5 61 PHE B CA 1
ATOM 1988 C C . PHE B 1 61 ? -13.898 -17.188 -8.266 1 98.5 61 PHE B C 1
ATOM 1990 O O . PHE B 1 61 ? -14.062 -17.719 -7.168 1 98.5 61 PHE B O 1
ATOM 1997 N N . MET B 1 62 ? -12.75 -16.797 -8.711 1 98.56 62 MET B N 1
ATOM 1998 C CA . MET B 1 62 ? -11.562 -16.781 -7.859 1 98.56 62 MET B CA 1
ATOM 1999 C C . MET B 1 62 ? -10.805 -15.469 -8 1 98.56 62 MET B C 1
ATOM 2001 O O . MET B 1 62 ? -10.906 -14.797 -9.031 1 98.56 62 MET B O 1
ATOM 2005 N N . ILE B 1 63 ? -10.117 -15.086 -6.996 1 98.62 63 ILE B N 1
ATOM 2006 C CA . ILE B 1 63 ? -9.141 -13.992 -6.984 1 98.62 63 ILE B CA 1
ATOM 2007 C C . ILE B 1 63 ? -7.816 -14.492 -6.418 1 98.62 63 ILE B C 1
ATOM 2009 O O . ILE B 1 63 ? -7.754 -15.578 -5.836 1 98.62 63 ILE B O 1
ATOM 2013 N N . GLU B 1 64 ? -6.836 -13.797 -6.672 1 98.31 64 GLU B N 1
ATOM 2014 C CA . GLU B 1 64 ? -5.52 -14.18 -6.176 1 98.31 64 GLU B CA 1
ATOM 2015 C C . GLU B 1 64 ? -4.664 -12.953 -5.871 1 98.31 64 GLU B C 1
ATOM 2017 O O . GLU B 1 64 ? -4.602 -12.023 -6.676 1 98.31 64 GLU B O 1
ATOM 2022 N N . ASP B 1 65 ? -4.156 -12.938 -4.703 1 97.94 65 ASP B N 1
ATOM 2023 C CA . ASP B 1 65 ? -3.174 -11.922 -4.332 1 97.94 65 ASP B CA 1
ATOM 2024 C C . ASP B 1 65 ? -1.827 -12.562 -3.998 1 97.94 65 ASP B C 1
ATOM 2026 O O . ASP B 1 65 ? -1.778 -13.672 -3.451 1 97.94 65 ASP B O 1
ATOM 2030 N N . SER B 1 66 ? -0.823 -11.945 -4.445 1 98.38 66 SER B N 1
ATOM 2031 C CA . SER B 1 66 ? 0.523 -12.461 -4.207 1 98.38 66 SER B CA 1
ATOM 2032 C C . SER B 1 66 ? 1.486 -11.336 -3.846 1 98.38 66 SER B C 1
ATOM 2034 O O . SER B 1 66 ? 1.186 -10.156 -4.062 1 98.38 66 SER B O 1
ATOM 2036 N N . GLY B 1 67 ? 2.586 -11.727 -3.207 1 98.5 67 GLY B N 1
ATOM 2037 C CA . GLY B 1 67 ? 3.598 -10.75 -2.828 1 98.5 67 GLY B CA 1
ATOM 2038 C C . GLY B 1 67 ? 4.98 -11.359 -2.68 1 98.5 67 GLY B C 1
ATOM 2039 O O . GLY B 1 67 ? 5.121 -12.57 -2.533 1 98.5 67 GLY B O 1
ATOM 2040 N N . LEU B 1 68 ? 5.984 -10.531 -2.85 1 98.88 68 LEU B N 1
ATOM 2041 C CA . LEU B 1 68 ? 7.367 -10.836 -2.508 1 98.88 68 LEU B CA 1
ATOM 2042 C C . LEU B 1 68 ? 7.719 -10.289 -1.128 1 98.88 68 LEU B C 1
ATOM 2044 O O . LEU B 1 68 ? 7.402 -9.141 -0.81 1 98.88 68 LEU B O 1
ATOM 2048 N N . PHE B 1 69 ? 8.312 -11.086 -0.284 1 98.94 69 PHE B N 1
ATOM 2049 C CA . PHE B 1 69 ? 8.688 -10.719 1.075 1 98.94 69 PHE B CA 1
ATOM 2050 C C . PHE B 1 69 ? 10.172 -10.961 1.312 1 98.94 69 PHE B C 1
ATOM 2052 O O . PHE B 1 69 ? 10.633 -12.109 1.251 1 98.94 69 PHE B O 1
ATOM 2059 N N . ILE B 1 70 ? 10.906 -9.93 1.552 1 98.94 70 ILE B N 1
ATOM 2060 C CA . ILE B 1 70 ? 12.352 -10.023 1.736 1 98.94 70 ILE B CA 1
ATOM 2061 C C . ILE B 1 70 ? 12.695 -9.852 3.215 1 98.94 70 ILE B C 1
ATOM 2063 O O . ILE B 1 70 ? 12.352 -8.836 3.824 1 98.94 70 ILE B O 1
ATOM 2067 N N . GLU B 1 71 ? 13.359 -10.773 3.797 1 98.62 71 GLU B N 1
ATOM 2068 C CA . GLU B 1 71 ? 13.594 -10.828 5.238 1 98.62 71 GLU B CA 1
ATOM 2069 C C . GLU B 1 71 ? 14.391 -9.617 5.715 1 98.62 71 GLU B C 1
ATOM 2071 O O . GLU B 1 71 ? 14 -8.953 6.676 1 98.62 71 GLU B O 1
ATOM 2076 N N . SER B 1 72 ? 15.477 -9.258 5.078 1 98.44 72 SER B N 1
ATOM 2077 C CA . SER B 1 72 ? 16.375 -8.188 5.523 1 98.44 72 SER B CA 1
ATOM 2078 C C . SER B 1 72 ? 15.727 -6.82 5.348 1 98.44 72 SER B C 1
ATOM 2080 O O . SER B 1 72 ? 16.234 -5.816 5.848 1 98.44 72 SER B O 1
ATOM 2082 N N . LEU B 1 73 ? 14.633 -6.785 4.66 1 98.62 73 LEU B N 1
ATOM 2083 C CA . LEU B 1 73 ? 13.883 -5.547 4.48 1 98.62 73 LEU B CA 1
ATOM 2084 C C . LEU B 1 73 ? 12.586 -5.574 5.281 1 98.62 73 LEU B C 1
ATOM 2086 O O . LEU B 1 73 ? 11.602 -4.934 4.898 1 98.62 73 LEU B O 1
ATOM 2090 N N . LYS B 1 74 ? 12.484 -6.453 6.207 1 98.19 74 LYS B N 1
ATOM 2091 C CA . LYS B 1 74 ? 11.375 -6.57 7.145 1 98.19 74 LYS B CA 1
ATOM 2092 C C . LYS B 1 74 ? 10.07 -6.906 6.414 1 98.19 74 LYS B C 1
ATOM 2094 O O . LYS B 1 74 ? 9.008 -6.402 6.77 1 98.19 74 LYS B O 1
ATOM 2099 N N . GLY B 1 75 ? 10.172 -7.645 5.309 1 98.69 75 GLY B N 1
ATOM 2100 C CA . GLY B 1 75 ? 9 -8.109 4.586 1 98.69 75 GLY B CA 1
ATOM 2101 C C . GLY B 1 75 ? 8.664 -7.266 3.371 1 98.69 75 GLY B C 1
ATOM 2102 O O . GLY B 1 75 ? 7.781 -7.617 2.588 1 98.69 75 GLY B O 1
ATOM 2103 N N . PHE B 1 76 ? 9.32 -6.133 3.154 1 98.81 76 PHE B N 1
ATOM 2104 C CA . PHE B 1 76 ? 9.141 -5.297 1.973 1 98.81 76 PHE B CA 1
ATOM 2105 C C . PHE B 1 76 ? 9.57 -6.043 0.713 1 98.81 76 PHE B C 1
ATOM 2107 O O . PHE B 1 76 ? 10.617 -6.691 0.694 1 98.81 76 PHE B O 1
ATOM 2114 N N . PRO B 1 77 ? 8.695 -5.934 -0.301 1 98.81 77 PRO B N 1
ATOM 2115 C CA . PRO B 1 77 ? 7.562 -5.039 -0.579 1 98.81 77 PRO B CA 1
ATOM 2116 C C . PRO B 1 77 ? 6.234 -5.59 -0.059 1 98.81 77 PRO B C 1
ATOM 2118 O O . PRO B 1 77 ? 5.262 -4.84 0.073 1 98.81 77 PRO B O 1
ATOM 2121 N N . GLY B 1 78 ? 6.121 -6.934 0.181 1 98.5 78 GLY B N 1
ATOM 2122 C CA . GLY B 1 78 ? 4.977 -7.539 0.842 1 98.5 78 GLY B CA 1
ATOM 2123 C C . GLY B 1 78 ? 3.693 -7.426 0.041 1 98.5 78 GLY B C 1
ATOM 2124 O O . GLY B 1 78 ? 3.67 -7.734 -1.152 1 98.5 78 GLY B O 1
ATOM 2125 N N . VAL B 1 79 ? 2.625 -6.977 0.65 1 98.38 79 VAL B N 1
ATOM 2126 C CA . VAL B 1 79 ? 1.289 -6.875 0.073 1 98.38 79 VAL B CA 1
ATOM 2127 C C . VAL B 1 79 ? 1.28 -5.82 -1.029 1 98.38 79 VAL B C 1
ATOM 2129 O O . VAL B 1 79 ? 0.401 -5.82 -1.894 1 98.38 79 VAL B O 1
ATOM 2132 N N . TYR B 1 80 ? 2.299 -4.984 -1.121 1 98.31 80 TYR B N 1
ATOM 2133 C CA . TYR B 1 80 ? 2.334 -3.873 -2.064 1 98.31 80 TYR B CA 1
ATOM 2134 C C . TYR B 1 80 ? 3.328 -4.141 -3.188 1 98.31 80 TYR B C 1
ATOM 2136 O O . TYR B 1 80 ? 3.877 -3.203 -3.773 1 98.31 80 TYR B O 1
ATOM 2144 N N . SER B 1 81 ? 3.564 -5.363 -3.451 1 98.5 81 SER B N 1
ATOM 2145 C CA . SER B 1 81 ? 4.551 -5.789 -4.441 1 98.5 81 SER B CA 1
ATOM 2146 C C . SER B 1 81 ? 4.246 -5.191 -5.812 1 98.5 81 SER B C 1
ATOM 2148 O O . SER B 1 81 ? 5.16 -4.773 -6.527 1 98.5 81 SER B O 1
ATOM 2150 N N . SER B 1 82 ? 2.973 -5.121 -6.18 1 97.19 82 SER B N 1
ATOM 2151 C CA . SER B 1 82 ? 2.611 -4.586 -7.488 1 97.19 82 SER B CA 1
ATOM 2152 C C . SER B 1 82 ? 2.947 -3.104 -7.59 1 97.19 82 SER B C 1
ATOM 2154 O O . SER B 1 82 ? 3.553 -2.666 -8.57 1 97.19 82 SER B O 1
ATOM 2156 N N . TYR B 1 83 ? 2.609 -2.354 -6.598 1 98.25 83 TYR B N 1
ATOM 2157 C CA . TYR B 1 83 ? 2.902 -0.925 -6.574 1 98.25 83 TYR B CA 1
ATOM 2158 C C . TYR B 1 83 ? 4.406 -0.675 -6.609 1 98.25 83 TYR B C 1
ATOM 2160 O O . TYR B 1 83 ? 4.883 0.181 -7.359 1 98.25 83 TYR B O 1
ATOM 2168 N N . VAL B 1 84 ? 5.133 -1.411 -5.789 1 98.75 84 VAL B N 1
ATOM 2169 C CA . VAL B 1 84 ? 6.578 -1.25 -5.68 1 98.75 84 VAL B CA 1
ATOM 2170 C C . VAL B 1 84 ? 7.238 -1.597 -7.016 1 98.75 84 VAL B C 1
ATOM 2172 O O . VAL B 1 84 ? 8.156 -0.903 -7.461 1 98.75 84 VAL B O 1
ATOM 2175 N N . TYR B 1 85 ? 6.758 -2.59 -7.656 1 98.5 85 TYR B N 1
ATOM 2176 C CA . TYR B 1 85 ? 7.293 -2.977 -8.953 1 98.5 85 TYR B CA 1
ATOM 2177 C C . TYR B 1 85 ? 7.113 -1.859 -9.977 1 98.5 85 TYR B C 1
ATOM 2179 O O . TYR B 1 85 ? 8.016 -1.578 -10.766 1 98.5 85 TYR B O 1
ATOM 2187 N N . ARG B 1 86 ? 5.977 -1.184 -9.977 1 97.88 86 ARG B N 1
ATOM 2188 C CA . ARG B 1 86 ? 5.652 -0.176 -10.984 1 97.88 86 ARG B CA 1
ATOM 2189 C C . ARG B 1 86 ? 6.379 1.134 -10.703 1 97.88 86 ARG B C 1
ATOM 2191 O O . ARG B 1 86 ? 6.434 2.018 -11.562 1 97.88 86 ARG B O 1
ATOM 2198 N N . THR B 1 87 ? 6.918 1.278 -9.539 1 98.5 87 THR B N 1
ATOM 2199 C CA . THR B 1 87 ? 7.598 2.518 -9.172 1 98.5 87 THR B CA 1
ATOM 2200 C C . THR B 1 87 ? 9.109 2.312 -9.141 1 98.5 87 THR B C 1
ATOM 2202 O O . THR B 1 87 ? 9.781 2.428 -10.164 1 98.5 87 THR B O 1
ATOM 2205 N N . ILE B 1 88 ? 9.656 1.643 -8.078 1 98.62 88 ILE B N 1
ATOM 2206 C CA . ILE B 1 88 ? 11.109 1.546 -7.984 1 98.62 88 ILE B CA 1
ATOM 2207 C C . ILE B 1 88 ? 11.594 0.293 -8.711 1 98.62 88 ILE B C 1
ATOM 2209 O O . ILE B 1 88 ? 12.781 0.167 -9.023 1 98.62 88 ILE B O 1
ATOM 2213 N N . GLY B 1 89 ? 10.727 -0.716 -8.969 1 98.38 89 GLY B N 1
ATOM 2214 C CA . GLY B 1 89 ? 10.984 -1.846 -9.844 1 98.38 89 GLY B CA 1
ATOM 2215 C C . GLY B 1 89 ? 12.102 -2.744 -9.352 1 98.38 89 GLY B C 1
ATOM 2216 O O . GLY B 1 89 ? 12.406 -2.766 -8.156 1 98.38 89 GLY B O 1
ATOM 2217 N N . LEU B 1 90 ? 12.57 -3.539 -10.266 1 98.75 90 LEU B N 1
ATOM 2218 C CA . LEU B 1 90 ? 13.633 -4.492 -9.953 1 98.75 90 LEU B CA 1
ATOM 2219 C C . LEU B 1 90 ? 14.906 -3.768 -9.547 1 98.75 90 LEU B C 1
ATOM 2221 O O . LEU B 1 90 ? 15.586 -4.188 -8.609 1 98.75 90 LEU B O 1
ATOM 2225 N N . GLU B 1 91 ? 15.172 -2.719 -10.234 1 98.31 91 GLU B N 1
ATOM 2226 C CA . GLU B 1 91 ? 16.375 -1.956 -9.953 1 98.31 91 GLU B CA 1
ATOM 2227 C C . GLU B 1 91 ? 16.359 -1.383 -8.539 1 98.31 91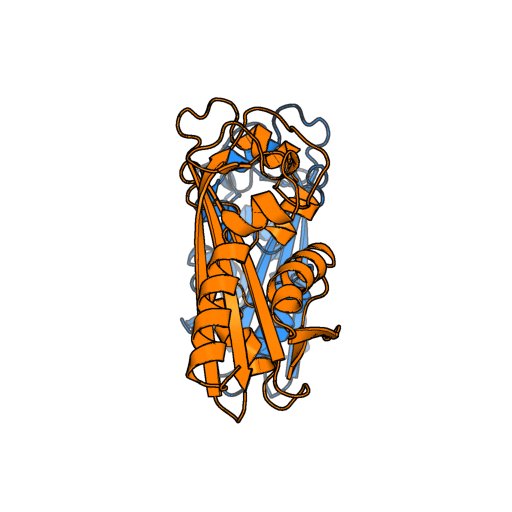 GLU B C 1
ATOM 2229 O O . GLU B 1 91 ? 17.375 -1.373 -7.844 1 98.31 91 GLU B O 1
ATOM 2234 N N . GLY B 1 92 ? 15.211 -0.863 -8.133 1 98.75 92 GLY B N 1
ATOM 2235 C CA . GLY B 1 92 ? 15.078 -0.35 -6.781 1 98.7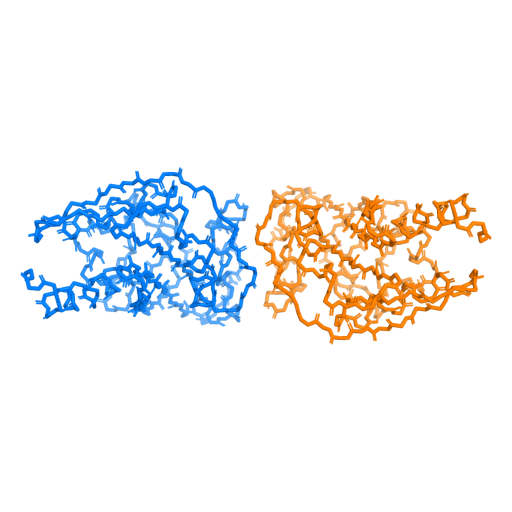5 92 GLY B CA 1
ATOM 2236 C C . GLY B 1 92 ? 15.273 -1.412 -5.719 1 98.75 92 GLY B C 1
ATOM 2237 O O . GLY B 1 92 ? 15.938 -1.171 -4.707 1 98.75 92 GLY B O 1
ATOM 2238 N N . ILE B 1 93 ? 14.711 -2.588 -5.941 1 98.88 93 ILE B N 1
ATOM 2239 C CA . ILE B 1 93 ? 14.875 -3.688 -4.996 1 98.88 93 ILE B CA 1
ATOM 2240 C C . ILE B 1 93 ? 16.344 -4.082 -4.914 1 98.88 93 ILE B C 1
ATOM 2242 O O . ILE B 1 93 ? 16.891 -4.266 -3.82 1 98.88 93 ILE B O 1
ATOM 2246 N N . LEU B 1 94 ? 16.969 -4.219 -6.066 1 98.81 94 LEU B N 1
ATOM 2247 C CA . LEU B 1 94 ? 18.375 -4.609 -6.094 1 98.81 94 LEU B CA 1
ATOM 2248 C C . LEU B 1 94 ? 19.25 -3.564 -5.395 1 98.81 94 LEU B C 1
ATOM 2250 O O . LEU B 1 94 ? 20.203 -3.91 -4.699 1 98.81 94 LEU B O 1
ATOM 2254 N N . LYS B 1 95 ? 18.938 -2.322 -5.582 1 98.62 95 LYS B N 1
ATOM 2255 C CA . LYS B 1 95 ? 19.656 -1.253 -4.902 1 98.62 95 LYS B CA 1
ATOM 2256 C C . LYS B 1 95 ? 19.484 -1.356 -3.387 1 98.62 95 LYS B C 1
ATOM 2258 O O . LYS B 1 95 ? 20.469 -1.258 -2.643 1 98.62 95 LYS B O 1
ATOM 2263 N N . LEU B 1 96 ? 18.281 -1.569 -2.912 1 98.75 96 LEU B N 1
ATOM 2264 C CA . LEU B 1 96 ? 18 -1.725 -1.487 1 98.75 96 LEU B CA 1
ATOM 2265 C C . LEU B 1 96 ? 18.797 -2.891 -0.906 1 98.75 96 LEU B C 1
ATOM 2267 O O . LEU B 1 96 ? 19.203 -2.855 0.26 1 98.75 96 LEU B O 1
ATOM 2271 N N . MET B 1 97 ? 19.062 -3.85 -1.756 1 98.5 97 MET B N 1
ATOM 2272 C CA . MET B 1 97 ? 19.703 -5.078 -1.295 1 98.5 97 MET B CA 1
ATOM 2273 C C . MET B 1 97 ? 21.219 -4.98 -1.396 1 98.5 97 MET B C 1
ATOM 2275 O O . MET B 1 97 ? 21.938 -5.895 -0.99 1 98.5 97 MET B O 1
ATOM 2279 N N . GLU B 1 98 ? 21.672 -3.928 -2.01 1 97.56 98 GLU B N 1
ATOM 2280 C CA . GLU B 1 98 ? 23.125 -3.764 -2.109 1 97.56 98 GLU B CA 1
ATOM 2281 C C . GLU B 1 98 ? 23.781 -3.859 -0.737 1 97.56 98 GLU B C 1
ATOM 2283 O O . GLU B 1 98 ? 23.359 -3.189 0.209 1 97.56 98 GLU B O 1
ATOM 2288 N N . GLY B 1 99 ? 24.75 -4.703 -0.61 1 95.81 99 GLY B N 1
ATOM 2289 C CA . GLY B 1 99 ? 25.516 -4.844 0.62 1 95.81 99 GLY B CA 1
ATOM 2290 C C . GLY B 1 99 ? 24.844 -5.742 1.64 1 95.81 99 GLY B C 1
ATOM 2291 O O . GLY B 1 99 ? 25.406 -6.035 2.691 1 95.81 99 GLY B O 1
ATOM 2292 N N . ALA B 1 100 ? 23.625 -6.168 1.345 1 96.19 100 ALA B N 1
ATOM 2293 C CA . ALA B 1 100 ? 22.906 -7.035 2.277 1 96.19 100 ALA B CA 1
ATOM 2294 C C . ALA B 1 100 ? 23.484 -8.445 2.275 1 96.19 100 ALA B C 1
ATOM 2296 O O . ALA B 1 100 ? 23.656 -9.055 1.216 1 96.19 100 ALA B O 1
ATOM 2297 N N . GLU B 1 101 ? 23.781 -8.961 3.375 1 96.25 101 GLU B N 1
ATOM 2298 C CA . GLU B 1 101 ? 24.281 -10.328 3.504 1 96.25 101 GLU B CA 1
ATOM 2299 C C . GLU B 1 101 ? 23.125 -11.336 3.443 1 96.25 101 GLU B C 1
ATOM 2301 O O . GLU B 1 101 ? 23.234 -12.375 2.785 1 96.25 101 GLU B O 1
ATOM 2306 N N . ASP B 1 102 ? 22.109 -11 4.168 1 98.19 102 ASP B N 1
ATOM 2307 C CA . ASP B 1 102 ? 20.922 -11.844 4.156 1 98.19 102 ASP B CA 1
ATOM 2308 C C . ASP B 1 102 ? 20 -11.492 2.986 1 98.19 102 ASP B C 1
ATOM 2310 O O . ASP B 1 102 ? 19.312 -10.477 3.016 1 98.19 102 ASP B O 1
ATOM 2314 N N . ARG B 1 103 ? 19.984 -12.352 2.043 1 98.69 103 ARG B N 1
ATOM 2315 C CA . ARG B 1 103 ? 19.188 -12.086 0.85 1 98.69 103 ARG B CA 1
ATOM 2316 C C . ARG B 1 103 ? 18 -13.031 0.765 1 98.69 103 ARG B C 1
ATOM 2318 O O . ARG B 1 103 ? 17.438 -13.227 -0.312 1 98.69 103 ARG B O 1
ATOM 2325 N N . ARG B 1 104 ? 17.609 -13.672 1.873 1 98.75 104 ARG B N 1
ATOM 2326 C CA . ARG B 1 104 ? 16.484 -14.602 1.959 1 98.75 104 ARG B CA 1
ATOM 2327 C C . ARG B 1 104 ? 15.172 -13.883 1.709 1 98.75 104 ARG B C 1
ATOM 2329 O O . ARG B 1 104 ? 14.953 -12.781 2.219 1 98.75 104 ARG B O 1
ATOM 2336 N N . ALA B 1 105 ? 14.352 -14.484 0.962 1 98.88 105 ALA B N 1
ATOM 2337 C CA . ALA B 1 105 ? 13.039 -13.953 0.597 1 98.88 105 ALA B CA 1
ATOM 2338 C C . ALA B 1 105 ? 12.062 -15.078 0.258 1 98.88 105 ALA B C 1
ATOM 2340 O O . ALA B 1 105 ? 12.469 -16.234 0.112 1 98.88 105 ALA B O 1
ATOM 2341 N N . TYR B 1 106 ? 10.836 -14.766 0.169 1 98.94 106 TYR B N 1
ATOM 2342 C CA . TYR B 1 106 ? 9.859 -15.742 -0.319 1 98.94 106 TYR B CA 1
ATOM 2343 C C . TYR B 1 106 ? 8.742 -15.055 -1.088 1 98.94 106 TYR B C 1
ATOM 2345 O O . TYR B 1 106 ? 8.43 -13.883 -0.835 1 98.94 106 TYR B O 1
ATOM 2353 N N . PHE B 1 107 ? 8.227 -15.82 -1.984 1 98.88 107 PHE B N 1
ATOM 2354 C CA . PHE B 1 107 ? 6.957 -15.477 -2.609 1 98.88 107 PHE B CA 1
ATOM 2355 C C . PHE B 1 107 ? 5.801 -16.188 -1.914 1 98.88 107 PHE B C 1
ATOM 2357 O O . PHE B 1 107 ? 5.941 -17.328 -1.473 1 98.88 107 PHE B O 1
ATOM 2364 N N . LYS B 1 108 ? 4.711 -15.5 -1.866 1 98.88 108 LYS B N 1
ATOM 2365 C CA . LYS B 1 108 ? 3.48 -16.109 -1.366 1 98.88 108 LYS B CA 1
ATOM 2366 C C . LYS B 1 108 ? 2.295 -15.766 -2.264 1 98.88 108 LYS B C 1
ATOM 2368 O O . LYS B 1 108 ? 2.188 -14.641 -2.758 1 98.88 108 LYS B O 1
ATOM 2373 N N . SER B 1 109 ? 1.518 -16.688 -2.527 1 98.75 109 SER B N 1
ATOM 2374 C CA . SER B 1 109 ? 0.26 -16.531 -3.248 1 98.75 109 SER B CA 1
ATOM 2375 C C . SER B 1 109 ? -0.922 -17.016 -2.414 1 98.75 109 SER B C 1
ATOM 2377 O O . SER B 1 109 ? -0.833 -18.031 -1.731 1 98.75 109 SER B O 1
ATOM 2379 N N . VAL B 1 110 ? -1.966 -16.281 -2.381 1 98.88 110 VAL B N 1
ATOM 2380 C CA . VAL B 1 110 ? -3.219 -16.656 -1.738 1 98.88 110 VAL B CA 1
ATOM 2381 C C . VAL B 1 110 ? -4.355 -16.609 -2.756 1 98.88 110 VAL B C 1
ATOM 2383 O O . VAL B 1 110 ? -4.656 -15.555 -3.314 1 98.88 110 VAL B O 1
ATOM 2386 N N . ILE B 1 111 ? -4.984 -17.719 -2.982 1 98.81 111 ILE B N 1
ATOM 2387 C CA . ILE B 1 111 ? -6.141 -17.844 -3.867 1 98.81 111 ILE B CA 1
ATOM 2388 C C . ILE B 1 111 ? -7.426 -17.828 -3.041 1 98.81 111 ILE B C 1
ATOM 2390 O O . ILE B 1 111 ? -7.559 -18.562 -2.068 1 98.81 111 ILE B O 1
ATOM 2394 N N . GLY B 1 112 ? -8.289 -16.938 -3.309 1 98.88 112 GLY B N 1
ATOM 2395 C CA . GLY B 1 112 ? -9.656 -16.984 -2.83 1 98.88 112 GLY B CA 1
ATOM 2396 C C . GLY B 1 112 ? -10.625 -17.547 -3.855 1 98.88 112 GLY B C 1
ATOM 2397 O O . GLY B 1 112 ? -10.594 -17.156 -5.023 1 98.88 112 GLY B O 1
ATOM 2398 N N . PHE B 1 113 ? -11.406 -18.516 -3.426 1 98.69 113 PHE B N 1
ATOM 2399 C CA . PHE B 1 113 ? -12.383 -19.172 -4.281 1 98.69 113 PHE B CA 1
ATOM 2400 C C . PHE B 1 113 ? -13.773 -19.094 -3.666 1 98.69 113 PHE B C 1
ATOM 2402 O O . PHE B 1 113 ? -13.953 -19.344 -2.473 1 98.69 113 PHE B O 1
ATOM 2409 N N . TYR B 1 114 ? -14.719 -18.594 -4.422 1 98.75 114 TYR B N 1
ATOM 2410 C CA . TYR B 1 114 ? -16.094 -18.438 -3.961 1 98.75 114 TYR B CA 1
ATOM 2411 C C . TYR B 1 114 ? -17.062 -19.219 -4.836 1 98.75 114 TYR B C 1
ATOM 2413 O O . TYR B 1 114 ? -17.109 -19.031 -6.055 1 98.75 114 TYR B O 1
ATOM 2421 N N . ILE B 1 115 ? -17.828 -20.078 -4.199 1 97.75 115 ILE B N 1
ATOM 2422 C CA . ILE B 1 115 ? -18.797 -20.906 -4.91 1 97.75 115 ILE B CA 1
ATOM 2423 C C . ILE B 1 115 ? -19.969 -21.234 -3.99 1 97.75 115 ILE B C 1
ATOM 2425 O O . ILE B 1 115 ? -19.781 -21.594 -2.824 1 97.75 115 ILE B O 1
ATOM 2429 N N . ASP B 1 116 ? -21.172 -21.125 -4.508 1 96.5 116 ASP B N 1
ATOM 2430 C CA . ASP B 1 116 ? -22.406 -21.516 -3.828 1 96.5 116 ASP B CA 1
ATOM 2431 C C . ASP B 1 116 ? -22.5 -20.891 -2.441 1 96.5 116 ASP B C 1
ATOM 2433 O O . ASP B 1 116 ? -22.75 -21.578 -1.452 1 96.5 116 ASP B O 1
ATOM 2437 N N . GLY B 1 117 ? -22.109 -19.656 -2.352 1 96.75 117 GLY B N 1
ATOM 2438 C CA . GLY B 1 117 ? -22.281 -18.891 -1.127 1 96.75 117 GLY B CA 1
ATOM 2439 C C . GLY B 1 117 ? -21.188 -19.125 -0.107 1 96.75 117 GLY B C 1
ATOM 2440 O O . GLY B 1 117 ? -21.266 -18.625 1.018 1 96.75 117 GLY B O 1
ATOM 2441 N N . LYS B 1 118 ? -20.141 -19.875 -0.45 1 98 118 LYS B N 1
ATOM 2442 C CA . LYS B 1 118 ? -19.062 -20.188 0.481 1 98 118 LYS B CA 1
ATOM 2443 C C . LYS B 1 118 ? -17.703 -19.75 -0.081 1 98 118 LYS B C 1
ATOM 2445 O O . LYS B 1 118 ? -17.453 -19.891 -1.281 1 98 118 LYS B O 1
ATOM 2450 N N . ALA B 1 119 ? -16.891 -19.328 0.823 1 98.62 119 ALA B N 1
ATOM 2451 C CA . ALA B 1 119 ? -15.539 -18.891 0.46 1 98.62 119 ALA B CA 1
ATOM 2452 C C . ALA B 1 119 ? -14.492 -19.891 0.946 1 98.62 119 ALA B C 1
ATOM 2454 O O . ALA B 1 119 ? -14.594 -20.422 2.053 1 98.62 119 ALA B O 1
ATOM 2455 N N . TYR B 1 120 ? -13.484 -20.156 0.134 1 98.62 120 TYR B N 1
ATOM 2456 C CA . TYR B 1 120 ? -12.336 -21 0.451 1 98.62 120 TYR B CA 1
ATOM 2457 C C . TYR B 1 120 ? -11.031 -20.281 0.132 1 98.62 120 TYR B C 1
ATOM 2459 O O . TYR B 1 120 ? -11 -19.391 -0.716 1 98.62 120 TYR B O 1
ATOM 2467 N N . LYS B 1 121 ? -10.008 -20.625 0.857 1 98.75 121 LYS B N 1
ATOM 2468 C CA . LYS B 1 121 ? -8.703 -20.016 0.63 1 98.75 121 LYS B CA 1
ATOM 2469 C C . LYS B 1 121 ? -7.613 -21.078 0.508 1 98.75 121 LYS B C 1
ATOM 2471 O O . LYS B 1 121 ? -7.609 -22.062 1.254 1 98.75 121 LYS B O 1
ATOM 2476 N N . PHE B 1 122 ? -6.699 -20.891 -0.406 1 98.88 122 PHE B N 1
ATOM 2477 C CA . PHE B 1 122 ? -5.547 -21.75 -0.642 1 98.88 122 PHE B CA 1
ATOM 2478 C C . PHE B 1 122 ? -4.273 -20.922 -0.785 1 98.88 122 PHE B C 1
ATOM 2480 O O . PHE B 1 122 ? -4.262 -19.906 -1.479 1 98.88 122 PHE B O 1
ATOM 2487 N N . SER B 1 123 ? -3.201 -21.328 -0.119 1 98.75 123 SER B N 1
ATOM 2488 C CA . SER B 1 123 ? -1.977 -20.531 -0.153 1 98.75 123 SER B CA 1
ATOM 2489 C C . SER B 1 123 ? -0.782 -21.375 -0.581 1 98.75 123 SER B C 1
ATOM 2491 O O . SER B 1 123 ? -0.82 -22.609 -0.488 1 98.75 123 SER B O 1
ATOM 2493 N N . GLY B 1 124 ? 0.161 -20.828 -1.112 1 98.81 124 GLY B N 1
ATOM 2494 C CA . GLY B 1 124 ? 1.458 -21.391 -1.452 1 98.81 124 GLY B CA 1
ATOM 2495 C C . GLY B 1 124 ? 2.609 -20.438 -1.179 1 98.81 124 GLY B C 1
ATOM 2496 O O . GLY B 1 124 ? 2.486 -19.219 -1.383 1 98.81 124 GLY B O 1
ATOM 2497 N N . VAL B 1 125 ? 3.682 -20.984 -0.686 1 98.88 125 VAL B N 1
ATOM 2498 C CA . VAL B 1 125 ? 4.875 -20.219 -0.374 1 98.88 125 VAL B CA 1
ATOM 2499 C C . VAL B 1 125 ? 6.098 -20.859 -1.03 1 98.88 125 VAL B C 1
ATOM 2501 O O . VAL B 1 125 ? 6.227 -22.078 -1.044 1 98.88 125 VAL B O 1
ATOM 2504 N N . THR B 1 126 ? 6.895 -20.094 -1.594 1 98.88 126 THR B N 1
ATOM 2505 C CA . THR B 1 126 ? 8.188 -20.562 -2.094 1 98.88 126 THR B CA 1
ATOM 2506 C C . THR B 1 126 ? 9.32 -19.703 -1.524 1 98.88 126 THR B C 1
ATOM 2508 O O . THR B 1 126 ? 9.422 -18.516 -1.834 1 98.88 126 THR B O 1
ATOM 2511 N N . TRP B 1 127 ? 10.133 -20.328 -0.735 1 98.81 127 TRP B N 1
ATOM 2512 C CA . TRP B 1 127 ? 11.312 -19.672 -0.185 1 98.81 127 TRP B CA 1
ATOM 2513 C C . TRP B 1 127 ? 12.438 -19.609 -1.215 1 98.81 127 TRP B C 1
ATOM 2515 O O . TRP B 1 127 ? 12.516 -20.469 -2.098 1 98.81 127 TRP B O 1
ATOM 2525 N N . GLY B 1 128 ? 13.25 -18.641 -1.181 1 98.81 128 GLY B N 1
ATOM 2526 C CA . GLY B 1 128 ? 14.414 -18.453 -2.031 1 98.81 128 GLY B CA 1
ATOM 2527 C C . GLY B 1 128 ? 15.281 -17.281 -1.614 1 98.81 128 GLY B C 1
ATOM 2528 O O . GLY B 1 128 ? 15.438 -17.016 -0.422 1 98.81 128 GLY B O 1
ATOM 2529 N N . ARG B 1 129 ? 15.953 -16.703 -2.557 1 98.81 129 ARG B N 1
ATOM 2530 C CA . ARG B 1 129 ? 16.812 -15.547 -2.301 1 98.81 129 ARG B CA 1
ATOM 2531 C C . ARG B 1 129 ? 16.766 -14.555 -3.463 1 98.81 129 ARG B C 1
ATOM 2533 O O . ARG B 1 129 ? 16.453 -14.938 -4.594 1 98.81 129 ARG B O 1
ATOM 2540 N N . ILE B 1 130 ? 17.031 -13.32 -3.172 1 98.88 130 ILE B N 1
ATOM 2541 C CA . ILE B 1 130 ? 17.125 -12.289 -4.199 1 98.88 130 ILE B CA 1
ATOM 2542 C C . ILE B 1 130 ? 18.5 -12.344 -4.859 1 98.88 130 ILE B C 1
ATOM 2544 O O . ILE B 1 130 ? 19.531 -12.32 -4.176 1 98.88 130 ILE B O 1
ATOM 2548 N N . SER B 1 131 ? 18.531 -12.445 -6.164 1 98.69 131 SER B N 1
ATOM 2549 C CA . SER B 1 131 ? 19.781 -12.477 -6.902 1 98.69 131 SER B CA 1
ATOM 2550 C C . SER B 1 131 ? 20.484 -11.117 -6.859 1 98.69 131 SER B C 1
ATOM 2552 O O . SER B 1 131 ? 19.875 -10.117 -6.457 1 98.69 131 SER B O 1
ATOM 2554 N N . ASN B 1 132 ? 21.766 -11.078 -7.254 1 98.19 132 ASN B N 1
ATOM 2555 C CA . ASN B 1 132 ? 22.531 -9.836 -7.254 1 98.19 132 ASN B CA 1
ATOM 2556 C C . ASN B 1 132 ? 22.25 -9.008 -8.508 1 98.19 132 ASN B C 1
ATOM 2558 O O . ASN B 1 132 ? 22.531 -7.809 -8.539 1 98.19 132 ASN B O 1
ATOM 2562 N N . GLU B 1 133 ? 21.781 -9.719 -9.508 1 98.31 133 GLU B N 1
ATOM 2563 C CA . GLU B 1 133 ? 21.484 -9.07 -10.781 1 98.31 133 GLU B CA 1
ATOM 2564 C C . GLU B 1 133 ? 20.266 -9.727 -11.453 1 98.31 133 GLU B C 1
ATOM 2566 O O . GLU B 1 133 ? 19.859 -10.828 -11.078 1 98.31 133 GLU B O 1
ATOM 2571 N N . LYS B 1 134 ? 19.688 -9.078 -12.453 1 98.44 134 LYS B N 1
ATOM 2572 C CA . LYS B 1 134 ? 18.578 -9.617 -13.227 1 98.44 134 LYS B CA 1
ATOM 2573 C C . LYS B 1 134 ? 19.047 -10.703 -14.18 1 98.44 134 LYS B C 1
ATOM 2575 O O . LYS B 1 134 ? 20.031 -10.531 -14.891 1 98.44 134 LYS B O 1
ATOM 2580 N N . ARG B 1 135 ? 18.359 -11.773 -14.164 1 98.69 135 ARG B N 1
ATOM 2581 C CA . ARG B 1 135 ? 18.656 -12.867 -15.086 1 98.69 135 ARG B CA 1
ATOM 2582 C C . ARG B 1 135 ? 17.359 -13.453 -15.664 1 98.69 135 ARG B C 1
ATOM 2584 O O . ARG B 1 135 ? 16.391 -13.672 -14.938 1 98.69 135 ARG B O 1
ATOM 2591 N N . GLY B 1 136 ? 17.344 -13.75 -16.984 1 98.25 136 GLY B N 1
ATOM 2592 C CA . GLY B 1 136 ? 16.219 -14.391 -17.625 1 98.25 136 GLY B CA 1
ATOM 2593 C C . GLY B 1 136 ? 15.234 -13.406 -18.234 1 98.25 136 GLY B C 1
ATOM 2594 O O . GLY B 1 136 ? 15.234 -12.227 -17.891 1 98.25 136 GLY B O 1
ATOM 2595 N N . THR B 1 137 ? 14.414 -13.859 -19.125 1 96.19 137 THR B N 1
ATOM 2596 C CA . THR B 1 137 ? 13.5 -12.984 -19.859 1 96.19 137 THR B CA 1
ATOM 2597 C C . THR B 1 137 ? 12.078 -13.531 -19.812 1 96.19 137 THR B C 1
ATOM 2599 O O . THR B 1 137 ? 11.148 -12.898 -20.312 1 96.19 137 THR B O 1
ATOM 2602 N N . HIS B 1 138 ? 11.914 -14.664 -19.203 1 94.88 138 HIS B N 1
ATOM 2603 C CA . HIS B 1 138 ? 10.586 -15.25 -19.078 1 94.88 138 HIS B CA 1
ATOM 2604 C C . HIS B 1 138 ? 9.844 -14.703 -17.859 1 94.88 138 HIS B C 1
ATOM 2606 O O . HIS B 1 138 ? 10.414 -13.938 -17.078 1 94.88 138 HIS B O 1
ATOM 2612 N N . GLY B 1 139 ? 8.594 -14.977 -17.844 1 95 139 GLY B N 1
ATOM 2613 C CA . GLY B 1 139 ? 7.816 -14.633 -16.656 1 95 139 GLY B CA 1
ATOM 2614 C C . GLY B 1 139 ? 7.48 -13.156 -16.578 1 95 139 GLY B C 1
ATOM 2615 O O . GLY B 1 139 ? 7.285 -12.5 -17.594 1 95 139 GLY B O 1
ATOM 2616 N N . PHE B 1 140 ? 7.312 -12.703 -15.344 1 96.25 140 PHE B N 1
ATOM 2617 C CA . PHE B 1 140 ? 6.91 -11.32 -15.102 1 96.25 140 PHE B CA 1
ATOM 2618 C C . PHE B 1 140 ? 7.293 -10.883 -13.695 1 96.25 140 PHE B C 1
ATOM 2620 O O . PHE B 1 140 ? 7.77 -11.688 -12.891 1 96.25 140 PHE B O 1
ATOM 2627 N N . GLY B 1 141 ? 7.07 -9.609 -13.43 1 97.56 141 GLY B N 1
ATOM 2628 C CA . GLY B 1 141 ? 7.289 -9.062 -12.102 1 97.56 141 GLY B CA 1
ATOM 2629 C C . GLY B 1 141 ? 8.719 -9.219 -11.617 1 97.56 141 GLY B C 1
ATOM 2630 O O . GLY B 1 141 ? 9.656 -8.844 -12.312 1 97.56 141 GLY B O 1
ATOM 2631 N N . TYR B 1 142 ? 8.844 -9.914 -10.531 1 98.75 142 TYR B N 1
ATOM 2632 C CA . TYR B 1 142 ? 10.133 -10 -9.852 1 98.75 142 TYR B CA 1
ATOM 2633 C C . TYR B 1 142 ? 10.875 -11.266 -10.258 1 98.75 142 TYR B C 1
ATOM 2635 O O . TYR B 1 142 ? 11.922 -11.586 -9.695 1 98.75 142 TYR B O 1
ATOM 2643 N N . ASP B 1 143 ? 10.328 -11.922 -11.188 1 98.69 143 ASP B N 1
ATOM 2644 C CA . ASP B 1 143 ? 10.852 -13.219 -11.609 1 98.69 143 ASP B CA 1
ATOM 2645 C C . ASP B 1 143 ? 12.336 -13.133 -11.945 1 98.69 143 ASP B C 1
ATOM 2647 O O . ASP B 1 143 ? 13.102 -14.047 -11.641 1 98.69 143 ASP B O 1
ATOM 2651 N N . PRO B 1 144 ? 12.797 -12.102 -12.516 1 98.88 144 PRO B N 1
ATOM 2652 C CA . PRO B 1 144 ? 14.188 -12.039 -12.961 1 98.88 144 PRO B CA 1
ATOM 2653 C C . PRO B 1 144 ? 15.172 -11.93 -11.797 1 98.88 144 PRO B C 1
ATOM 2655 O O . PRO B 1 144 ? 16.391 -12.078 -11.992 1 98.88 144 PRO B O 1
ATOM 2658 N N . ILE B 1 145 ? 14.695 -11.703 -10.531 1 98.94 145 ILE B N 1
ATOM 2659 C CA . ILE B 1 145 ? 15.656 -11.484 -9.453 1 98.94 145 ILE B CA 1
ATOM 2660 C C . ILE B 1 145 ? 15.414 -12.484 -8.328 1 98.94 145 ILE B C 1
ATOM 2662 O O . ILE B 1 145 ? 15.969 -12.352 -7.234 1 98.94 145 ILE B O 1
ATOM 2666 N N . PHE B 1 146 ? 14.578 -13.445 -8.5 1 98.94 146 PHE B N 1
ATOM 2667 C CA . PHE B 1 146 ? 14.266 -14.398 -7.445 1 98.94 146 PHE B CA 1
ATOM 2668 C C . PHE B 1 146 ? 14.766 -15.789 -7.809 1 98.94 146 PHE B C 1
ATOM 2670 O O . PHE B 1 146 ? 14.398 -16.344 -8.852 1 98.94 146 PHE B O 1
ATOM 2677 N N . ILE B 1 147 ? 15.531 -16.344 -6.969 1 98.81 147 ILE B N 1
ATOM 2678 C CA . ILE B 1 147 ? 16.031 -17.703 -7.113 1 98.81 147 ILE B CA 1
ATOM 2679 C C . ILE B 1 147 ? 15.414 -18.609 -6.051 1 98.81 147 ILE B C 1
ATOM 2681 O O . ILE B 1 147 ? 15.742 -18.5 -4.867 1 98.81 147 ILE B O 1
ATOM 2685 N N . PRO B 1 148 ? 14.523 -19.5 -6.461 1 98.69 148 PRO B N 1
ATOM 2686 C CA . PRO B 1 148 ? 13.906 -20.391 -5.469 1 98.69 148 PRO B CA 1
ATOM 2687 C C . PRO B 1 148 ? 14.906 -21.375 -4.855 1 98.69 148 PRO B C 1
ATOM 2689 O O . PRO B 1 148 ? 15.883 -21.75 -5.5 1 98.69 148 PRO B O 1
ATOM 2692 N N . GLU B 1 149 ? 14.641 -21.766 -3.6 1 97.88 149 GLU B N 1
ATOM 2693 C CA . GLU B 1 149 ? 15.469 -22.75 -2.93 1 97.88 149 GLU B CA 1
ATOM 2694 C C . GLU B 1 149 ? 15.57 -24.031 -3.758 1 97.88 149 GLU B C 1
ATOM 2696 O O . GLU B 1 149 ? 14.586 -24.484 -4.34 1 97.88 149 GLU B O 1
ATOM 2701 N N . GLY B 1 150 ? 16.766 -24.531 -3.822 1 95.62 150 GLY B N 1
ATOM 2702 C CA . GLY B 1 150 ? 17 -25.766 -4.57 1 95.62 150 GLY B CA 1
ATOM 2703 C C . GLY B 1 150 ? 17.344 -25.516 -6.027 1 95.62 150 GLY B C 1
ATOM 2704 O O . GLY B 1 150 ? 17.531 -26.469 -6.789 1 95.62 150 GLY B O 1
ATOM 2705 N N . SER B 1 151 ? 17.406 -24.281 -6.43 1 96.94 151 SER B N 1
ATOM 2706 C CA . SER B 1 151 ? 17.734 -23.938 -7.812 1 96.94 151 SER B CA 1
ATOM 2707 C C . SER B 1 151 ? 18.844 -22.891 -7.883 1 96.94 151 SER B C 1
ATOM 2709 O O . SER B 1 151 ? 19.156 -22.25 -6.879 1 96.94 151 SER B O 1
ATOM 2711 N N . GLU B 1 152 ? 19.484 -22.828 -9.055 1 97.38 152 GLU B N 1
ATOM 2712 C CA . GLU B 1 152 ? 20.422 -21.734 -9.328 1 97.38 152 GLU B CA 1
ATOM 2713 C C . GLU B 1 152 ? 19.844 -20.75 -10.344 1 97.38 152 GLU B C 1
ATOM 2715 O O . GLU B 1 152 ? 20.422 -19.703 -10.594 1 97.38 152 GLU B O 1
ATOM 2720 N N . LYS B 1 153 ? 18.656 -21.094 -10.828 1 98.31 153 LYS B N 1
ATOM 2721 C CA . LYS B 1 153 ? 17.984 -20.266 -11.828 1 98.31 153 LYS B CA 1
ATOM 2722 C C . LYS B 1 153 ? 16.969 -19.328 -11.18 1 98.31 153 LYS B C 1
ATOM 2724 O O . LYS B 1 153 ? 16.312 -19.688 -10.203 1 98.31 153 LYS B O 1
ATOM 2729 N N . THR B 1 154 ? 16.891 -18.141 -11.766 1 98.75 154 THR B N 1
ATOM 2730 C CA . THR B 1 154 ? 15.773 -17.281 -11.398 1 98.75 154 THR B CA 1
ATOM 2731 C C . THR B 1 154 ? 14.477 -17.812 -12 1 98.75 154 THR B C 1
ATOM 2733 O O . THR B 1 154 ? 14.5 -18.625 -12.93 1 98.75 154 THR B O 1
ATOM 2736 N N . PHE B 1 155 ? 13.336 -17.375 -11.5 1 98.62 155 PHE B N 1
ATOM 2737 C CA . PHE B 1 155 ? 12.047 -17.719 -12.086 1 98.62 155 PHE B CA 1
ATOM 2738 C C . PHE B 1 155 ? 12 -17.328 -13.562 1 98.62 155 PHE B C 1
ATOM 2740 O O . PHE B 1 155 ? 11.383 -18.016 -14.375 1 98.62 155 PHE B O 1
ATOM 2747 N N . ALA B 1 156 ? 12.656 -16.25 -13.953 1 98.44 156 ALA B N 1
ATOM 2748 C CA . ALA B 1 156 ? 12.602 -15.75 -15.32 1 98.44 156 ALA B CA 1
ATOM 2749 C C . ALA B 1 156 ? 13.492 -16.578 -16.25 1 98.44 156 ALA B C 1
ATOM 2751 O O . ALA B 1 156 ? 13.484 -16.391 -17.469 1 98.44 156 ALA B O 1
ATOM 2752 N N . GLU B 1 157 ? 14.266 -17.453 -15.711 1 98.69 157 GLU B N 1
ATOM 2753 C CA . GLU B 1 157 ? 15.078 -18.375 -16.5 1 98.69 157 GLU B CA 1
ATOM 2754 C C . GLU B 1 157 ? 14.383 -19.719 -16.672 1 98.69 157 GLU B C 1
ATOM 2756 O O . GLU B 1 157 ? 14.906 -20.625 -17.328 1 98.69 157 GLU B O 1
ATOM 2761 N N . MET B 1 158 ? 13.188 -19.859 -16.156 1 97.38 158 MET B N 1
ATOM 2762 C CA . MET B 1 158 ? 12.43 -21.109 -16.188 1 97.38 158 MET B CA 1
ATOM 2763 C C . MET B 1 158 ? 11.266 -21.031 -17.172 1 97.38 158 MET B C 1
ATOM 2765 O O . MET B 1 158 ? 10.727 -19.938 -17.406 1 97.38 158 MET B O 1
ATOM 2769 N N . THR B 1 159 ? 10.945 -22.172 -17.641 1 95.06 159 THR B N 1
ATOM 2770 C CA . THR B 1 159 ? 9.695 -22.25 -18.391 1 95.06 159 THR B CA 1
ATOM 2771 C C . THR B 1 159 ? 8.5 -22.125 -17.453 1 95.06 159 THR B C 1
ATOM 2773 O O . THR B 1 159 ? 8.648 -22.203 -16.234 1 95.06 159 THR B O 1
ATOM 2776 N N . ILE B 1 160 ? 7.379 -21.891 -18.016 1 93.25 160 ILE B N 1
ATOM 2777 C CA . ILE B 1 160 ? 6.16 -21.781 -17.219 1 93.25 160 ILE B C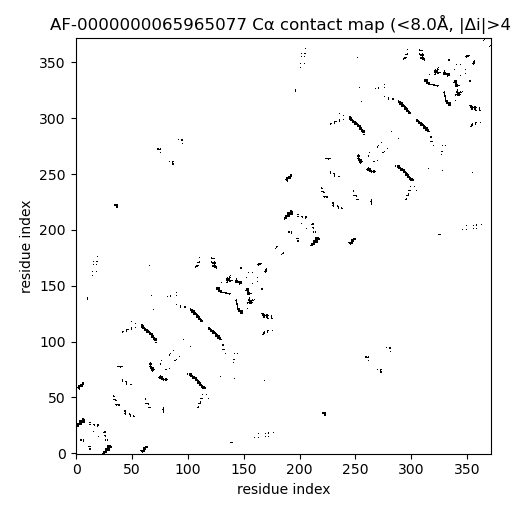A 1
ATOM 2778 C C . ILE B 1 160 ? 5.926 -23.094 -16.453 1 93.25 160 ILE B C 1
ATOM 2780 O O . ILE B 1 160 ? 5.531 -23.078 -15.289 1 93.25 160 ILE B O 1
ATOM 2784 N N . GLU B 1 161 ? 6.184 -24.203 -17.094 1 92.38 161 GLU B N 1
ATOM 2785 C CA . GLU B 1 161 ? 5.988 -25.516 -16.484 1 92.38 161 GLU B CA 1
ATOM 2786 C C . GLU B 1 161 ? 6.949 -25.734 -15.32 1 92.38 161 GLU B C 1
ATOM 2788 O O . GLU B 1 161 ? 6.543 -26.203 -14.25 1 92.38 161 GLU B O 1
ATOM 2793 N N . GLU B 1 162 ? 8.195 -25.422 -15.547 1 94.19 162 GLU B N 1
ATOM 2794 C CA . GLU B 1 162 ? 9.195 -25.516 -14.492 1 94.19 162 GLU B CA 1
ATOM 2795 C C . GLU B 1 162 ? 8.812 -24.641 -13.297 1 94.19 162 GLU B C 1
ATOM 2797 O O . GLU B 1 162 ? 8.891 -25.094 -12.148 1 94.19 162 GLU B O 1
ATOM 2802 N N . LYS B 1 163 ? 8.438 -23.422 -13.547 1 94.94 163 LYS B N 1
ATOM 2803 C CA . LYS B 1 163 ? 8.086 -22.484 -12.492 1 94.94 163 LYS B CA 1
ATOM 2804 C C . LYS B 1 163 ? 6.867 -22.953 -11.711 1 94.94 163 LYS B C 1
ATOM 2806 O O . LYS B 1 163 ? 6.844 -22.891 -10.484 1 94.94 163 LYS B O 1
ATOM 2811 N N . ASN B 1 164 ? 5.84 -23.438 -12.43 1 93.62 164 ASN B N 1
ATOM 2812 C CA . ASN B 1 164 ? 4.617 -23.891 -11.773 1 93.62 164 ASN B CA 1
ATOM 2813 C C . ASN B 1 164 ? 4.891 -25.031 -10.805 1 93.62 164 ASN B C 1
ATOM 2815 O O . ASN B 1 164 ? 4.199 -25.188 -9.797 1 93.62 164 ASN B O 1
ATOM 2819 N N . ALA B 1 165 ? 5.879 -25.781 -11.047 1 93.75 165 ALA B N 1
ATOM 2820 C CA . ALA B 1 165 ? 6.211 -26.922 -10.195 1 93.75 165 ALA B CA 1
ATOM 2821 C C . ALA B 1 165 ? 6.797 -26.469 -8.867 1 93.75 165 ALA B C 1
ATOM 2823 O O . ALA B 1 165 ? 6.723 -27.188 -7.867 1 93.75 165 ALA B O 1
ATOM 2824 N N . LEU B 1 166 ? 7.277 -25.203 -8.844 1 94.19 166 LEU B N 1
ATOM 2825 C CA . LEU B 1 166 ? 8.023 -24.766 -7.668 1 94.19 166 LEU B CA 1
ATOM 2826 C C . LEU B 1 166 ? 7.418 -23.5 -7.074 1 94.19 166 LEU B C 1
ATOM 2828 O O . LEU B 1 166 ? 7.641 -23.188 -5.898 1 94.19 166 LEU B O 1
ATOM 2832 N N . SER B 1 167 ? 6.703 -22.859 -7.836 1 97.75 167 SER B N 1
ATOM 2833 C CA . SER B 1 167 ? 6.367 -21.469 -7.492 1 97.75 167 SER B CA 1
ATOM 2834 C C . SER B 1 167 ? 5.281 -21.422 -6.422 1 97.75 167 SER B C 1
ATOM 2836 O O . SER B 1 167 ? 4.559 -22.406 -6.215 1 97.75 167 SER B O 1
ATOM 2838 N N . HIS B 1 168 ? 5.191 -20.344 -5.797 1 98.75 168 HIS B N 1
ATOM 2839 C CA . HIS B 1 168 ? 4.152 -20.047 -4.816 1 98.75 168 HIS B CA 1
ATOM 2840 C C . HIS B 1 168 ? 2.764 -20.188 -5.43 1 98.75 168 HIS B C 1
ATOM 2842 O O . HIS B 1 168 ? 1.872 -20.781 -4.828 1 98.75 168 HIS B O 1
ATOM 2848 N N . ARG B 1 169 ? 2.588 -19.625 -6.594 1 98.25 169 ARG B N 1
ATOM 2849 C CA . ARG B 1 169 ? 1.293 -19.719 -7.262 1 98.25 169 ARG B CA 1
ATOM 2850 C C . ARG B 1 169 ? 0.991 -21.156 -7.672 1 98.25 169 ARG B C 1
ATOM 2852 O O . ARG B 1 169 ? -0.139 -21.625 -7.52 1 98.25 169 ARG B O 1
ATOM 2859 N N . GLY B 1 170 ? 2.047 -21.859 -8.219 1 97.44 170 GLY B N 1
ATOM 2860 C CA . GLY B 1 170 ? 1.872 -23.281 -8.508 1 97.44 170 GLY B CA 1
ATOM 2861 C C . GLY B 1 170 ? 1.431 -24.094 -7.309 1 97.44 170 GLY B C 1
ATOM 2862 O O . GLY B 1 170 ? 0.523 -24.922 -7.41 1 97.44 170 GLY B O 1
ATOM 2863 N N . LYS B 1 171 ? 2.072 -23.844 -6.195 1 98.5 171 LYS B N 1
ATOM 2864 C CA . LYS B 1 171 ? 1.744 -24.547 -4.965 1 98.5 171 LYS B CA 1
ATOM 2865 C C . LYS B 1 171 ? 0.323 -24.234 -4.508 1 98.5 171 LYS B C 1
ATOM 2867 O O . LYS B 1 171 ? -0.404 -25.125 -4.062 1 98.5 171 LYS B O 1
ATOM 2872 N N . ALA B 1 172 ? -0.066 -22.953 -4.535 1 98.69 172 ALA B N 1
ATOM 2873 C CA . ALA B 1 172 ? -1.432 -22.562 -4.195 1 98.69 172 ALA B CA 1
ATOM 2874 C C . ALA B 1 172 ? -2.443 -23.25 -5.109 1 98.69 172 ALA B C 1
ATOM 2876 O O . ALA B 1 172 ? -3.48 -23.734 -4.648 1 98.69 172 ALA B O 1
ATOM 2877 N N . LEU B 1 173 ? -2.133 -23.312 -6.402 1 97.94 173 LEU B N 1
ATOM 2878 C CA . LEU B 1 173 ? -3.01 -23.938 -7.391 1 97.94 173 LEU B CA 1
ATOM 2879 C C . LEU B 1 173 ? -3.131 -25.438 -7.148 1 97.94 173 LEU B C 1
ATOM 2881 O O . LEU B 1 173 ? -4.203 -26.016 -7.328 1 97.94 173 LEU B O 1
ATOM 2885 N N . LYS B 1 174 ? -2.021 -26.047 -6.82 1 97.19 174 LYS B N 1
ATOM 2886 C CA . LYS B 1 174 ? -2.061 -27.469 -6.504 1 97.19 174 LYS B CA 1
ATOM 2887 C C . LYS B 1 174 ? -3.012 -27.75 -5.344 1 97.19 174 LYS B C 1
ATOM 2889 O O . LYS B 1 174 ? -3.836 -28.656 -5.418 1 97.19 174 LYS B O 1
ATOM 2894 N N . ALA B 1 175 ? -2.854 -26.953 -4.293 1 98.06 175 ALA B N 1
ATOM 2895 C CA . ALA B 1 175 ? -3.75 -27.094 -3.148 1 98.06 175 ALA B CA 1
ATOM 2896 C C . ALA B 1 175 ? -5.203 -26.875 -3.559 1 98.06 175 ALA B C 1
ATOM 2898 O O . ALA B 1 175 ? -6.094 -27.609 -3.127 1 98.06 175 ALA B O 1
ATOM 2899 N N . PHE B 1 176 ? -5.445 -25.891 -4.316 1 97.75 176 PHE B N 1
ATOM 2900 C CA . PHE B 1 176 ? -6.77 -25.562 -4.824 1 97.75 176 PHE B CA 1
ATOM 2901 C C . PHE B 1 176 ? -7.336 -26.719 -5.645 1 97.75 176 PHE B C 1
ATOM 2903 O O . PHE B 1 176 ? -8.484 -27.125 -5.441 1 97.75 176 PHE B O 1
ATOM 2910 N N . PHE B 1 177 ? -6.551 -27.25 -6.539 1 95.62 177 PHE B N 1
ATOM 2911 C CA . PHE B 1 177 ? -6.98 -28.328 -7.414 1 95.62 177 PHE B CA 1
ATOM 2912 C C . PHE B 1 177 ? -7.32 -29.578 -6.602 1 95.62 177 PHE B C 1
ATOM 2914 O O . PHE B 1 177 ? -8.305 -30.266 -6.891 1 95.62 177 PHE B O 1
ATOM 2921 N N . GLU B 1 178 ? -6.465 -29.891 -5.641 1 96.31 178 GLU B N 1
ATOM 2922 C CA . GLU B 1 178 ? -6.742 -31.047 -4.789 1 96.31 178 GLU B CA 1
ATOM 2923 C C . GLU B 1 178 ? -8.094 -30.906 -4.094 1 96.31 178 GLU B C 1
ATOM 2925 O O . GLU B 1 178 ? -8.828 -31.891 -3.953 1 96.31 178 GLU B O 1
ATOM 2930 N N . TRP B 1 179 ? -8.367 -29.719 -3.668 1 96.69 179 TRP B N 1
ATOM 2931 C CA . TRP B 1 179 ? -9.664 -29.453 -3.061 1 96.69 179 TRP B CA 1
ATOM 2932 C C . TRP B 1 179 ? -10.789 -29.641 -4.074 1 96.69 179 TRP B C 1
ATOM 2934 O O . TRP B 1 179 ? -11.82 -30.234 -3.76 1 96.69 179 TRP B O 1
ATOM 2944 N N . LEU B 1 180 ? -10.641 -29.156 -5.277 1 94.75 180 LEU B N 1
ATOM 2945 C CA . LEU B 1 180 ? -11.633 -29.266 -6.336 1 94.75 180 LEU B CA 1
ATOM 2946 C C . LEU B 1 180 ? -11.938 -30.734 -6.633 1 94.75 180 LEU B C 1
ATOM 2948 O O . LEU B 1 180 ? -13.102 -31.109 -6.789 1 94.75 180 LEU B O 1
ATOM 2952 N N . LYS B 1 181 ? -10.883 -31.516 -6.656 1 92.25 181 LYS B N 1
ATOM 2953 C CA . LYS B 1 181 ? -11.008 -32.938 -6.953 1 92.25 181 LYS B CA 1
ATOM 2954 C C . LYS B 1 181 ? -11.891 -33.656 -5.926 1 92.25 181 LYS B C 1
ATOM 2956 O O . LYS B 1 181 ? -12.727 -34.469 -6.281 1 92.25 181 LYS B O 1
ATOM 2961 N N . VAL B 1 182 ? -11.727 -33.281 -4.766 1 92.62 182 VAL B N 1
ATOM 2962 C CA . VAL B 1 182 ? -12.414 -33.969 -3.672 1 92.62 182 VAL B CA 1
ATOM 2963 C C . VAL B 1 182 ? -13.844 -33.438 -3.555 1 92.62 182 VAL B C 1
ATOM 2965 O O . VAL B 1 182 ? -14.773 -34.219 -3.324 1 92.62 182 VAL B O 1
ATOM 2968 N N . ASN B 1 183 ? -13.992 -32.188 -3.779 1 90 183 ASN B N 1
ATOM 2969 C CA . ASN B 1 183 ? -15.258 -31.562 -3.402 1 90 183 ASN B CA 1
ATOM 2970 C C . ASN B 1 183 ? -16.156 -31.344 -4.613 1 90 183 ASN B C 1
ATOM 2972 O O . ASN B 1 183 ? -17.375 -31.219 -4.477 1 90 183 ASN B O 1
ATOM 2976 N N . LEU B 1 184 ? -15.562 -31.188 -5.75 1 80.62 184 LEU B N 1
ATOM 2977 C CA . LEU B 1 184 ? -16.375 -30.922 -6.93 1 80.62 184 LEU B CA 1
ATOM 2978 C C . LEU B 1 184 ? -16.266 -32.062 -7.934 1 80.62 184 LEU B C 1
ATOM 2980 O O . LEU B 1 184 ? -16.938 -32.062 -8.969 1 80.62 184 LEU B O 1
ATOM 2984 N N . LYS B 1 185 ? -15.836 -33.188 -7.477 1 76.19 185 LYS B N 1
ATOM 2985 C CA . LYS B 1 185 ? -15.719 -34.438 -8.219 1 76.19 185 LYS B CA 1
ATOM 2986 C C . LYS B 1 185 ? -15.133 -34.219 -9.609 1 76.19 185 LYS B C 1
ATOM 2988 O O . LYS B 1 185 ? -15.719 -34.594 -10.609 1 76.19 185 LYS B O 1
ATOM 2993 N N . TYR B 1 186 ? -14.102 -33.438 -9.609 1 67.88 186 TYR B N 1
ATOM 2994 C CA . TYR B 1 186 ? -13.375 -33.25 -10.859 1 67.88 186 TYR B CA 1
ATOM 2995 C C . TYR B 1 186 ? -12.219 -34.219 -10.984 1 67.88 186 TYR B C 1
ATOM 2997 O O . TYR B 1 186 ? -11.641 -34.656 -9.977 1 67.88 186 TYR B O 1
#

Nearest PDB structures (foldseek):
  2e5x-assembly1_A-2  TM=9.989E-01  e=9.490E-40  Pyrococcus horikoshii OT3
  2dvn-assembly1_A  TM=9.939E-01  e=6.408E-40  Pyrococcus horikoshii
  2mjp-assembly1_B  TM=9.089E-01  e=4.872E-22  Methanocaldococcus jannaschii
  2j4e-assembly1_A  TM=8.852E-01  e=4.407E-19  Homo sapiens
  4f95-assembly1_A-2  TM=8.037E-01  e=1.357E-19  Homo sapiens

pLDDT: mean 96.8, std 3.59, range [67.69, 98.94]

Organism: Pyrococcus horikoshii (strain ATCC 700860 / DSM 12428 / JCM 9974 / NBRC 100139 / OT-3) (NCBI:txid70601)

Radius of gyration: 23.01 Å; Cα contacts (8 Å, |Δi|>4): 780; chains: 2; bounding box: 50×65×40 Å

Secondary structure (DSSP, 8-state):
-EEEEE-S-HHHHHHHHHHHHTTT-EEEEE----PPBP-SSHHHHHHHHHHHHTTTSPSSEEEEEEEEEEGGGTTTEETTHHHHHHTTHHHHHHHHTTT-S--EEEEEEEEEEEETTEEEEEEEEEEEEE-SS---SSSSTTGGGEEETT-SS-GGGS-HHHHHHHSHHHHHHHHHHHHHHHHT--/-EEEEE-S-HHHHHHHHHHHHTTT-EEEEE----PPBP-S-HHHHHHHHHHHHTTTSPSSEEEEEEEEEEGGGTTTEETTHHHHHHTTHHHHHHHHTTT-S--EEEEEEEEEEEETTEEEEEEEEEEEEE-SS---SSSSTTGGGEEETT-SS-GGGS-HHHHHHHSHHHHHHHHHHHHHHHHT--